Protein AF-A0A537B4I7-F1 (afdb_monomer_lite)

Foldseek 3Di:
DQVCLVVVCVVCVVVCPVLDEAEEQDQFDDSQVVVVVVDPGWYKYWHAPWDWDDPDDVDIHTDDFDDEIEMETPDDALVVCPVVCVVCVVVRHHYHRDHDRVLVSLLQLLLCLLQQLVLQQVPWQSLVLLVDVVSVVLSVLLSVLSVVLCVLVVHHHPDHSCVVVVCSNVVVDDRGGDSDPNNVCLQVLHDGCLCRGLVVSVVSCVVSVRDNVSSVVSSVSSVVSSVVSNVVVVVD

Structure (mmCIF, N/CA/C/O backbone):
data_AF-A0A537B4I7-F1
#
_entry.id   AF-A0A537B4I7-F1
#
loop_
_atom_site.group_PDB
_atom_site.id
_atom_site.type_symbol
_atom_site.label_atom_id
_atom_site.label_alt_id
_atom_site.label_comp_id
_atom_site.label_asym_id
_atom_site.label_entity_id
_atom_site.label_seq_id
_atom_site.pdbx_PDB_ins_code
_atom_site.Cartn_x
_atom_site.Cartn_y
_atom_site.Cartn_z
_atom_site.occupancy
_atom_site.B_iso_or_equiv
_atom_site.auth_seq_id
_atom_site.auth_comp_id
_atom_site.auth_asym_id
_atom_site.auth_atom_id
_atom_site.pdbx_PDB_model_num
ATOM 1 N N . LYS A 1 1 ? 4.624 7.306 7.099 1.00 80.19 1 LYS A N 1
ATOM 2 C CA . LYS A 1 1 ? 4.850 6.135 6.212 1.00 80.19 1 LYS A CA 1
ATOM 3 C C . LYS A 1 1 ? 4.767 4.862 7.053 1.00 80.19 1 LYS A C 1
ATOM 5 O O . LYS A 1 1 ? 4.865 4.975 8.271 1.00 80.19 1 LYS A O 1
ATOM 10 N N . SER A 1 2 ? 4.572 3.694 6.443 1.00 80.44 2 SER A N 1
ATOM 11 C CA . SER A 1 2 ? 4.330 2.425 7.159 1.00 80.44 2 SER A CA 1
ATOM 12 C C . SER A 1 2 ? 5.470 1.994 8.091 1.00 80.44 2 SER A C 1
ATOM 14 O O . SER A 1 2 ? 5.209 1.395 9.126 1.00 80.44 2 SER A O 1
ATOM 16 N N . GLN A 1 3 ? 6.720 2.390 7.817 1.00 80.69 3 GLN A N 1
ATOM 17 C CA . GLN A 1 3 ? 7.857 2.125 8.715 1.00 80.69 3 GLN A CA 1
ATOM 18 C C . GLN A 1 3 ? 7.759 2.850 10.071 1.00 80.69 3 GLN A C 1
ATOM 20 O O . GLN A 1 3 ? 8.426 2.466 11.022 1.00 80.69 3 GLN A O 1
ATOM 25 N N . ALA A 1 4 ? 6.951 3.910 10.167 1.00 87.94 4 ALA A N 1
ATOM 26 C CA . ALA A 1 4 ? 6.842 4.741 11.366 1.00 87.94 4 ALA A CA 1
ATOM 27 C C . ALA A 1 4 ? 5.604 4.421 12.221 1.00 87.94 4 ALA A C 1
ATOM 29 O O . ALA A 1 4 ? 5.364 5.113 13.207 1.00 87.94 4 ALA A O 1
ATOM 30 N N . THR A 1 5 ? 4.802 3.417 11.847 1.00 90.69 5 THR A N 1
ATOM 31 C CA . THR A 1 5 ? 3.516 3.122 12.502 1.00 90.69 5 THR A CA 1
ATOM 32 C C . THR A 1 5 ? 3.681 2.810 13.991 1.00 90.69 5 THR A C 1
ATOM 34 O O . THR A 1 5 ? 2.960 3.378 14.806 1.00 90.69 5 THR A O 1
ATOM 37 N N . GLU A 1 6 ? 4.658 1.977 14.364 1.00 93.31 6 GLU A N 1
ATOM 38 C CA . GLU A 1 6 ? 4.924 1.629 15.770 1.00 93.31 6 GLU A CA 1
ATOM 39 C C . GLU A 1 6 ? 5.364 2.853 16.585 1.00 93.31 6 GLU A C 1
ATOM 41 O O . GLU A 1 6 ? 4.757 3.178 17.601 1.00 93.31 6 GLU A O 1
ATOM 46 N N . ALA A 1 7 ? 6.359 3.599 16.096 1.00 94.50 7 ALA A N 1
ATOM 47 C CA . ALA A 1 7 ? 6.837 4.807 16.769 1.00 94.50 7 ALA A CA 1
ATOM 48 C C . ALA A 1 7 ? 5.729 5.869 16.928 1.00 94.50 7 ALA A C 1
ATOM 50 O O . ALA A 1 7 ? 5.625 6.512 17.975 1.00 94.50 7 ALA A O 1
ATOM 51 N N . ALA A 1 8 ? 4.876 6.036 15.911 1.00 94.12 8 ALA A N 1
ATOM 52 C CA . ALA A 1 8 ? 3.722 6.927 15.973 1.00 94.12 8 ALA A CA 1
ATOM 53 C C . ALA A 1 8 ? 2.713 6.466 17.034 1.00 94.12 8 ALA A C 1
ATOM 55 O O . ALA A 1 8 ? 2.268 7.285 17.839 1.00 94.12 8 ALA A O 1
ATOM 56 N N . PHE A 1 9 ? 2.396 5.170 17.077 1.00 95.31 9 PHE A N 1
ATOM 57 C CA . PHE A 1 9 ? 1.524 4.598 18.097 1.00 95.31 9 PHE A CA 1
ATOM 58 C C . PHE A 1 9 ? 2.057 4.849 19.518 1.00 95.31 9 PHE A C 1
ATOM 60 O O . PHE A 1 9 ? 1.317 5.346 20.368 1.00 95.31 9 PHE A O 1
ATOM 67 N N . GLU A 1 10 ? 3.345 4.599 19.769 1.00 95.31 10 GLU A N 1
ATOM 68 C CA . GLU A 1 10 ? 3.959 4.849 21.081 1.00 95.31 10 GLU A CA 1
ATOM 69 C C . GLU A 1 10 ? 3.860 6.320 21.503 1.00 95.31 10 GLU A C 1
ATOM 71 O O . GLU A 1 10 ? 3.543 6.620 22.654 1.00 95.31 10 GLU A O 1
ATOM 76 N N . SER A 1 11 ? 4.058 7.250 20.564 1.00 95.56 11 SER A N 1
ATOM 77 C CA . SER A 1 11 ? 3.990 8.689 20.854 1.00 95.56 11 SER A CA 1
ATOM 78 C C . SER A 1 11 ? 2.600 9.182 21.268 1.00 95.56 11 SER A C 1
ATOM 80 O O . SER A 1 11 ? 2.497 10.156 22.013 1.00 95.56 11 SER A O 1
ATOM 82 N N . ILE A 1 12 ? 1.533 8.511 20.818 1.00 94.38 12 ILE A N 1
ATOM 83 C CA . ILE A 1 12 ? 0.147 8.869 21.155 1.00 94.38 12 ILE A CA 1
ATOM 84 C C . ILE A 1 12 ? -0.425 8.015 22.288 1.00 94.38 12 ILE A C 1
ATOM 86 O O . ILE A 1 12 ? -1.521 8.312 22.764 1.00 94.38 12 ILE A O 1
ATOM 90 N N . ARG A 1 13 ? 0.303 6.983 22.745 1.00 92.88 13 ARG A N 1
ATOM 91 C CA . ARG A 1 13 ? -0.145 6.015 23.759 1.00 92.88 13 ARG A CA 1
ATOM 92 C C . ARG A 1 13 ? -0.762 6.666 25.009 1.00 92.88 13 ARG A C 1
ATOM 94 O O . ARG A 1 13 ? -1.817 6.187 25.425 1.00 92.88 13 ARG A O 1
ATOM 101 N N . PRO A 1 14 ? -0.208 7.757 25.584 1.00 90.94 14 PRO A N 1
ATOM 102 C CA . PRO A 1 14 ? -0.811 8.405 26.753 1.00 90.94 14 PRO A CA 1
ATOM 103 C C . PRO A 1 14 ? -2.223 8.965 26.509 1.00 90.94 14 PRO A C 1
ATOM 105 O O . PRO A 1 14 ? -3.003 9.085 27.443 1.00 90.94 14 PRO A O 1
ATOM 108 N N . GLY A 1 15 ? -2.576 9.298 25.263 1.00 90.56 15 GLY A N 1
ATOM 109 C CA . GLY A 1 15 ? -3.891 9.835 24.899 1.00 90.56 15 GLY A CA 1
ATOM 110 C C . GLY A 1 15 ? -4.961 8.774 24.616 1.00 90.56 15 GLY A C 1
ATOM 111 O O . GLY A 1 15 ? -6.091 9.127 24.282 1.00 90.56 15 GLY A O 1
ATOM 112 N N . LEU A 1 16 ? -4.632 7.481 24.719 1.00 93.31 16 LEU A N 1
ATOM 113 C CA . LEU A 1 16 ? -5.529 6.381 24.338 1.00 93.31 16 LEU A CA 1
ATOM 114 C C . LEU A 1 16 ? -6.486 5.931 25.458 1.00 93.31 16 LEU A C 1
ATOM 116 O O . LEU A 1 16 ? -7.284 5.017 25.249 1.00 93.31 16 LEU A O 1
ATOM 120 N N . GLU A 1 17 ? -6.448 6.571 26.631 1.00 87.44 17 GLU A N 1
ATOM 121 C CA . GLU A 1 17 ? -7.255 6.208 27.811 1.00 87.44 17 GLU A CA 1
ATOM 122 C C . GLU A 1 17 ? -8.767 6.223 27.543 1.00 87.44 17 GLU A C 1
ATOM 124 O O . GLU A 1 17 ? -9.499 5.367 28.037 1.00 87.44 17 GLU A O 1
ATOM 129 N N . GLY A 1 18 ? -9.235 7.141 26.689 1.00 88.62 18 GLY A N 1
ATOM 130 C CA . GLY A 1 18 ? -10.637 7.231 26.263 1.00 88.62 18 GLY A CA 1
ATOM 131 C C . GLY A 1 18 ? -11.097 6.105 25.329 1.00 88.62 18 GLY A C 1
ATOM 132 O O . GLY A 1 18 ? -12.214 6.164 24.824 1.00 88.62 18 GLY A O 1
ATOM 133 N N . ARG A 1 19 ? -10.239 5.108 25.077 1.00 92.62 19 ARG A N 1
ATOM 134 C CA . ARG A 1 19 ? -10.446 3.991 24.147 1.00 92.62 19 ARG A CA 1
ATOM 135 C C . ARG A 1 19 ? -10.918 4.441 22.756 1.00 92.62 19 ARG A C 1
ATOM 137 O O . ARG A 1 19 ? -11.975 4.002 22.301 1.00 92.62 19 ARG A O 1
ATOM 144 N N . PRO A 1 20 ? -10.164 5.326 22.080 1.00 95.12 20 PRO A N 1
ATOM 145 C CA . PRO A 1 20 ? -10.555 5.818 20.768 1.00 95.12 20 PRO A CA 1
ATOM 146 C C . PRO A 1 20 ? -10.538 4.699 19.721 1.00 95.12 20 PRO A C 1
ATOM 148 O O . PRO A 1 20 ? -9.851 3.687 19.867 1.00 95.12 20 PRO A O 1
ATOM 151 N N . LEU A 1 21 ? -11.248 4.937 18.620 1.00 95.25 21 LEU A N 1
ATOM 152 C CA . LEU A 1 21 ? -11.069 4.185 17.384 1.00 95.25 21 LEU A CA 1
ATOM 153 C C . LEU A 1 21 ? -9.720 4.559 16.754 1.00 95.25 21 LEU A C 1
ATOM 155 O O . LEU A 1 21 ? -9.472 5.737 16.485 1.00 95.25 21 LEU A O 1
ATOM 159 N N . LEU A 1 22 ? -8.875 3.569 16.468 1.00 96.38 22 LEU A N 1
ATOM 160 C CA . LEU A 1 22 ? -7.664 3.768 15.670 1.00 96.38 22 LEU A CA 1
ATOM 161 C C . LEU A 1 22 ? -7.965 3.526 14.195 1.00 96.38 22 LEU A C 1
ATOM 163 O O . LEU A 1 22 ? -8.654 2.571 13.853 1.00 96.38 22 LEU A O 1
ATOM 167 N 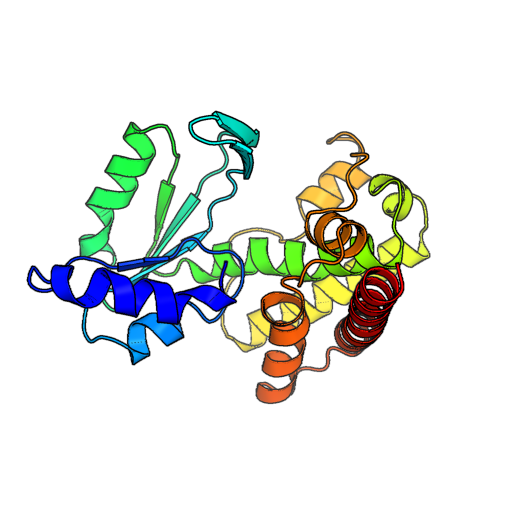N . VAL A 1 23 ? -7.442 4.377 13.314 1.00 96.00 23 VAL A N 1
ATOM 168 C CA . VAL A 1 23 ? -7.720 4.308 11.875 1.00 96.00 23 VAL A CA 1
ATOM 169 C C . VAL A 1 23 ? -6.417 4.369 11.095 1.00 96.00 23 VAL A C 1
ATOM 171 O O . VAL A 1 23 ? -5.640 5.306 11.272 1.00 96.00 23 VAL A O 1
ATOM 174 N N . THR A 1 24 ? -6.193 3.411 10.195 1.00 94.88 24 THR A N 1
ATOM 175 C CA . THR A 1 24 ? -5.085 3.470 9.234 1.00 94.88 24 THR A CA 1
ATOM 176 C C . THR A 1 24 ? -5.592 3.564 7.795 1.00 94.88 24 THR A C 1
ATOM 178 O O . THR A 1 24 ? -6.411 2.768 7.343 1.00 94.88 24 THR A O 1
ATOM 181 N N . LEU A 1 25 ? -5.097 4.574 7.075 1.00 92.56 25 LEU A N 1
ATOM 182 C CA . LEU A 1 25 ? -5.291 4.786 5.631 1.00 92.56 25 LEU A CA 1
ATOM 183 C C . LEU A 1 25 ? -3.944 4.767 4.886 1.00 92.56 25 LEU A C 1
ATOM 185 O O . LEU A 1 25 ? -3.817 5.295 3.779 1.00 92.56 25 LEU A O 1
ATOM 189 N N . GLN A 1 26 ? -2.901 4.250 5.539 1.00 87.44 26 GLN A N 1
ATOM 190 C CA . GLN A 1 26 ? -1.535 4.256 5.025 1.00 87.44 26 GLN A CA 1
ATOM 191 C C . GLN A 1 26 ? -1.422 3.346 3.799 1.00 87.44 26 GLN A C 1
ATOM 193 O O . GLN A 1 26 ? -2.048 2.293 3.734 1.00 87.44 26 GLN A O 1
ATOM 198 N N . ASN A 1 27 ? -0.586 3.729 2.830 1.00 79.62 27 ASN A N 1
ATOM 199 C CA . ASN A 1 27 ? -0.231 2.819 1.742 1.00 79.62 27 ASN A CA 1
ATOM 200 C C . ASN A 1 27 ? 0.580 1.629 2.286 1.00 79.62 27 ASN A C 1
ATOM 202 O O . ASN A 1 27 ? 1.344 1.769 3.239 1.00 79.62 27 ASN A O 1
ATOM 206 N N . GLY A 1 28 ? 0.473 0.478 1.627 1.00 74.81 28 GLY A N 1
ATOM 207 C CA . GLY A 1 28 ? 1.117 -0.757 2.078 1.00 74.81 28 GLY A CA 1
ATOM 208 C C . GLY A 1 28 ? 0.169 -1.657 2.871 1.00 74.81 28 GLY A C 1
ATOM 209 O O . GLY A 1 28 ? -0.959 -1.269 3.161 1.00 74.81 28 GLY A O 1
ATOM 210 N N . LEU A 1 29 ? 0.630 -2.861 3.202 1.00 82.06 29 LEU A N 1
ATOM 211 C CA . LEU A 1 29 ? -0.100 -3.836 4.023 1.00 82.06 29 LEU A CA 1
ATOM 212 C C . LEU A 1 29 ? 0.682 -4.138 5.307 1.00 82.06 29 LEU A C 1
ATOM 214 O O . LEU A 1 29 ? 1.912 -4.036 5.307 1.00 82.06 29 LEU A O 1
ATOM 218 N N . GLY A 1 30 ? -0.013 -4.525 6.381 1.00 85.44 30 GLY A N 1
ATOM 219 C CA . GLY A 1 30 ? 0.600 -4.868 7.672 1.00 85.44 30 GLY A CA 1
ATOM 220 C C . GLY A 1 30 ? 0.379 -3.838 8.786 1.00 85.44 30 GLY A C 1
ATOM 221 O O . GLY A 1 30 ? 0.746 -4.093 9.933 1.00 85.44 30 GLY A O 1
ATOM 222 N N . ASN A 1 31 ? -0.171 -2.660 8.469 1.00 90.56 31 ASN A N 1
ATOM 223 C CA . ASN A 1 31 ? -0.341 -1.583 9.449 1.00 90.56 31 ASN A CA 1
ATOM 224 C C . ASN A 1 31 ? -1.444 -1.923 10.457 1.00 90.56 31 ASN A C 1
ATOM 226 O O . ASN A 1 31 ? -1.288 -1.687 11.653 1.00 90.56 31 ASN A O 1
ATOM 230 N N . GLU A 1 32 ? -2.552 -2.487 9.988 1.00 93.88 32 GLU A N 1
ATOM 231 C CA . GLU A 1 32 ? -3.668 -2.907 10.824 1.00 93.88 32 GLU A CA 1
ATOM 232 C C . GLU A 1 32 ? -3.299 -4.088 11.723 1.00 93.88 32 GLU A C 1
ATOM 234 O O . GLU A 1 32 ? -3.674 -4.090 12.893 1.00 93.88 32 GLU A O 1
ATOM 239 N N . GLU A 1 33 ? -2.525 -5.057 11.228 1.00 93.25 33 GLU A N 1
ATOM 240 C CA . GLU A 1 33 ? -2.056 -6.186 12.028 1.00 93.25 33 GLU A CA 1
ATOM 241 C C . GLU A 1 33 ? -1.113 -5.712 13.130 1.00 93.25 33 GLU A C 1
ATOM 243 O O . GLU A 1 33 ? -1.237 -6.154 14.272 1.00 93.25 33 GLU A O 1
ATOM 248 N N . LEU A 1 34 ? -0.223 -4.766 12.811 1.00 93.56 34 LEU A N 1
ATOM 249 C CA . LEU A 1 34 ? 0.654 -4.140 13.793 1.00 93.56 34 LEU A CA 1
ATOM 250 C C . LEU A 1 34 ? -0.148 -3.388 14.862 1.00 93.56 34 LEU A C 1
ATOM 252 O O . LEU A 1 34 ? 0.062 -3.617 16.050 1.00 93.56 34 LEU A O 1
ATOM 256 N N . LEU A 1 35 ? -1.109 -2.544 14.471 1.00 96.00 35 LEU A N 1
ATOM 257 C CA . LEU A 1 35 ? -1.972 -1.845 15.430 1.00 96.00 35 LEU A CA 1
ATOM 258 C C . LEU A 1 35 ? -2.745 -2.834 16.314 1.00 96.00 35 LEU A C 1
ATOM 260 O O . LEU A 1 35 ? -2.783 -2.675 17.531 1.00 96.00 35 LEU A O 1
ATOM 264 N N . MET A 1 36 ? -3.308 -3.893 15.731 1.00 96.12 36 MET A N 1
ATOM 265 C CA . MET A 1 36 ? -4.005 -4.937 16.484 1.00 96.12 36 MET A CA 1
ATOM 266 C C . MET A 1 36 ? -3.087 -5.718 17.435 1.00 96.12 36 MET A C 1
ATOM 268 O O . MET A 1 36 ? -3.576 -6.222 18.446 1.00 96.12 36 MET A O 1
ATOM 272 N N . ALA A 1 37 ? -1.792 -5.835 17.142 1.00 96.44 37 ALA A N 1
ATOM 273 C CA . ALA A 1 37 ? -0.818 -6.456 18.039 1.00 96.44 37 ALA A CA 1
ATOM 274 C C . ALA A 1 37 ? -0.405 -5.529 19.198 1.00 96.44 37 ALA A C 1
ATOM 276 O O . ALA A 1 37 ? -0.131 -6.007 20.297 1.00 96.44 37 ALA A O 1
ATOM 277 N N . LEU A 1 38 ? -0.381 -4.212 18.969 1.00 95.62 38 LEU A N 1
ATOM 278 C CA . LEU A 1 38 ? 0.059 -3.208 19.946 1.00 95.62 38 LEU A CA 1
ATOM 279 C C . LEU A 1 38 ? -1.027 -2.793 20.953 1.00 95.62 38 LEU A C 1
ATOM 281 O O . LEU A 1 38 ? -0.714 -2.213 21.999 1.00 95.62 38 LEU A O 1
ATOM 285 N N . THR A 1 39 ? -2.302 -3.053 20.651 1.00 95.50 39 THR A N 1
ATOM 286 C CA . THR A 1 39 ? -3.433 -2.633 21.487 1.00 95.50 39 THR A CA 1
ATOM 287 C C . THR A 1 39 ? -4.641 -3.565 21.386 1.00 95.50 39 THR A C 1
ATOM 289 O O . THR A 1 39 ? -4.764 -4.335 20.438 1.00 95.50 39 THR A O 1
ATOM 292 N N . ASP A 1 40 ? -5.564 -3.480 22.347 1.00 95.62 40 ASP A N 1
ATOM 293 C CA . ASP A 1 40 ? -6.873 -4.146 22.375 1.00 95.62 40 ASP A CA 1
ATOM 294 C C . ASP A 1 40 ? -8.022 -3.261 21.835 1.00 95.62 40 ASP A C 1
ATOM 296 O O . ASP A 1 40 ? -9.168 -3.709 21.779 1.00 95.62 40 ASP A O 1
ATOM 300 N N . LEU A 1 41 ? -7.732 -2.018 21.432 1.00 96.50 41 LEU A N 1
ATOM 301 C CA . LEU A 1 41 ? -8.721 -1.060 20.921 1.00 96.50 41 LEU A CA 1
ATOM 302 C C . LEU A 1 41 ? -9.374 -1.504 19.607 1.00 96.50 41 LEU A C 1
ATOM 304 O O . LEU A 1 41 ? -8.876 -2.394 18.911 1.00 96.50 41 LEU A O 1
ATOM 308 N N . GLU A 1 42 ? -10.493 -0.855 19.269 1.00 96.94 42 GLU A N 1
ATOM 309 C CA . GLU A 1 42 ? -11.074 -0.958 17.931 1.00 96.94 42 GLU A CA 1
ATOM 310 C C . GLU A 1 42 ? -10.121 -0.358 16.895 1.00 96.94 42 GLU A C 1
ATOM 312 O O . GLU A 1 42 ? -9.515 0.697 17.108 1.00 96.94 42 GLU A O 1
ATOM 317 N N . VAL A 1 43 ? -10.003 -1.043 15.758 1.00 97.69 43 VAL A N 1
ATOM 318 C CA . VAL A 1 43 ? -9.126 -0.649 14.657 1.00 97.69 43 VAL A CA 1
ATOM 319 C C . VAL A 1 43 ? -9.935 -0.682 13.371 1.00 97.69 43 VAL A C 1
ATOM 321 O O . VAL A 1 43 ? -10.479 -1.722 13.001 1.00 97.69 43 VAL A O 1
ATOM 324 N N . ALA A 1 44 ? -9.986 0.442 12.669 1.00 97.50 44 ALA A N 1
ATOM 325 C CA . ALA A 1 44 ? -10.441 0.528 11.295 1.00 97.50 44 ALA A CA 1
ATOM 326 C C . ALA A 1 44 ? -9.242 0.628 10.352 1.00 97.50 44 ALA A C 1
ATOM 328 O O . ALA A 1 44 ? -8.213 1.234 10.664 1.00 97.50 44 ALA A O 1
ATOM 329 N N . HIS A 1 45 ? -9.396 0.066 9.165 1.00 96.94 45 HIS A N 1
ATOM 330 C CA . HIS A 1 45 ? -8.423 0.194 8.095 1.00 96.94 45 HIS A CA 1
ATOM 331 C C . HIS A 1 45 ? -9.123 0.496 6.781 1.00 96.94 45 HIS A C 1
ATOM 333 O O . HIS A 1 45 ? -10.323 0.253 6.612 1.00 96.94 45 HIS A O 1
ATOM 339 N N . GLY A 1 46 ? -8.381 1.075 5.854 1.00 95.62 46 GLY A N 1
ATOM 340 C CA . GLY A 1 46 ? -8.967 1.535 4.621 1.00 95.62 46 GLY A CA 1
ATOM 341 C C . GLY A 1 46 ? -7.947 1.984 3.606 1.00 95.62 46 GLY A C 1
ATOM 342 O O . GLY A 1 46 ? -6.735 1.905 3.798 1.00 95.62 46 GLY A O 1
ATOM 343 N N . VAL A 1 47 ? -8.476 2.483 2.504 1.00 93.56 47 VAL A N 1
ATOM 344 C CA . VAL A 1 47 ? -7.695 3.026 1.408 1.00 93.56 47 VAL A CA 1
ATOM 345 C C . VAL A 1 47 ? -8.293 4.350 0.975 1.00 93.56 47 VAL A C 1
ATOM 347 O O . VAL A 1 47 ? -9.505 4.470 0.810 1.00 93.56 47 VAL A O 1
ATOM 350 N N . SER A 1 48 ? -7.426 5.337 0.766 1.00 90.56 48 SER A N 1
ATOM 351 C CA . SER A 1 48 ? -7.787 6.579 0.094 1.00 90.56 48 SER A CA 1
ATOM 352 C C . SER A 1 48 ? -7.132 6.649 -1.283 1.00 90.56 48 SER A C 1
ATOM 354 O O . SER A 1 48 ? -5.976 6.235 -1.457 1.00 90.56 48 SER A O 1
ATOM 356 N N . PHE A 1 49 ? -7.882 7.152 -2.259 1.00 84.75 49 PHE A N 1
ATOM 357 C CA . PHE A 1 49 ? -7.406 7.444 -3.616 1.00 84.75 49 PHE A CA 1
ATOM 358 C C . PHE A 1 49 ? -7.033 8.916 -3.799 1.00 84.75 49 PHE A C 1
ATOM 360 O O . PHE A 1 49 ? -6.444 9.277 -4.817 1.00 84.75 49 PHE A O 1
ATOM 367 N N . GLU A 1 50 ? -7.306 9.736 -2.787 1.00 86.62 50 GLU A N 1
ATOM 368 C CA . GLU A 1 50 ? -6.822 11.103 -2.698 1.00 86.62 50 GLU A CA 1
ATOM 369 C C . GLU A 1 50 ? -5.288 11.115 -2.718 1.00 86.62 50 GLU A C 1
ATOM 371 O O . GLU A 1 50 ? -4.617 10.242 -2.149 1.00 86.62 50 GLU A O 1
ATOM 376 N N . ALA A 1 51 ? -4.714 12.118 -3.377 1.00 83.06 51 ALA A N 1
ATOM 377 C CA . ALA A 1 51 ? -3.270 12.305 -3.426 1.00 83.06 51 ALA A CA 1
ATOM 378 C C . ALA A 1 51 ? -2.926 13.736 -3.039 1.00 83.06 51 ALA A C 1
ATOM 380 O O . ALA A 1 51 ? -3.478 14.681 -3.594 1.00 83.06 51 ALA A O 1
ATOM 381 N N . ALA A 1 52 ? -1.972 13.899 -2.131 1.00 86.31 52 ALA A N 1
ATOM 382 C CA . ALA A 1 52 ? -1.490 15.201 -1.700 1.00 86.31 52 ALA A CA 1
ATOM 383 C C . ALA A 1 52 ? 0.038 15.232 -1.703 1.00 86.31 52 ALA A C 1
ATOM 385 O O . ALA A 1 52 ? 0.696 14.213 -1.477 1.00 86.31 52 ALA A O 1
ATOM 386 N N . ARG A 1 53 ? 0.601 16.414 -1.944 1.00 85.44 53 ARG A N 1
ATOM 387 C CA . ARG A 1 53 ? 2.032 16.689 -1.836 1.00 85.44 53 ARG A CA 1
ATOM 388 C C . ARG A 1 53 ? 2.256 17.739 -0.760 1.00 85.44 53 ARG A C 1
ATOM 390 O O . ARG A 1 53 ? 1.606 18.781 -0.758 1.00 85.44 53 ARG A O 1
ATOM 397 N N . TYR A 1 54 ? 3.158 17.438 0.163 1.00 87.56 54 TYR A N 1
ATOM 398 C CA . TYR A 1 54 ? 3.610 18.390 1.165 1.00 87.56 54 TYR A CA 1
ATOM 399 C C . TYR A 1 54 ? 4.673 19.299 0.546 1.00 87.56 54 TYR A C 1
ATOM 401 O O . TYR A 1 54 ? 5.733 18.811 0.157 1.00 87.56 54 TYR A O 1
ATOM 409 N N . ASP A 1 55 ? 4.382 20.597 0.467 1.00 87.56 55 ASP A N 1
ATOM 410 C CA . ASP A 1 55 ? 5.270 21.597 -0.138 1.00 87.56 55 ASP A CA 1
ATOM 411 C C . ASP A 1 55 ? 5.995 22.445 0.930 1.00 87.56 55 ASP A C 1
ATOM 413 O O . ASP A 1 55 ? 6.936 23.170 0.615 1.00 87.56 55 ASP A O 1
ATOM 417 N N . GLY A 1 56 ? 5.601 22.335 2.205 1.00 91.12 56 GLY A N 1
ATOM 418 C CA . GLY A 1 56 ? 6.240 23.010 3.337 1.00 91.12 56 GLY A CA 1
ATOM 419 C C . GLY A 1 56 ? 5.277 23.250 4.507 1.00 91.12 56 GLY A C 1
ATOM 420 O O . GLY A 1 56 ? 4.093 22.922 4.405 1.00 91.12 56 GLY A O 1
ATOM 421 N N . PRO A 1 57 ? 5.746 23.818 5.635 1.00 95.81 57 PRO A N 1
ATOM 422 C CA . PRO A 1 57 ? 4.903 24.057 6.806 1.00 95.81 57 PRO A CA 1
ATOM 423 C C . PRO A 1 57 ? 3.664 24.890 6.455 1.00 95.81 57 PRO A C 1
ATOM 425 O O . PRO A 1 57 ? 3.788 26.011 5.975 1.00 95.81 57 PRO A O 1
ATOM 428 N N . GLY A 1 58 ? 2.467 24.338 6.675 1.00 95.69 58 GLY A N 1
ATOM 429 C CA . GLY A 1 58 ? 1.198 24.993 6.326 1.00 95.69 58 GLY A CA 1
ATOM 430 C C . GLY A 1 58 ? 0.829 24.969 4.834 1.00 95.69 58 GLY A C 1
ATOM 431 O O . GLY A 1 58 ? -0.216 25.503 4.472 1.00 95.69 58 GLY A O 1
ATOM 432 N N . HIS A 1 59 ? 1.633 24.333 3.976 1.00 94.50 59 HIS A N 1
ATOM 433 C CA . HIS A 1 59 ? 1.432 24.279 2.527 1.00 94.50 59 HIS A CA 1
ATOM 434 C C . HIS A 1 59 ? 1.331 22.833 2.028 1.00 94.50 59 HIS A C 1
ATOM 436 O O . HIS A 1 59 ? 2.304 22.074 2.013 1.00 94.50 59 HIS A O 1
ATOM 442 N N . VAL A 1 60 ? 0.134 22.458 1.581 1.00 93.00 60 VAL A N 1
ATOM 443 C CA . VAL A 1 60 ? -0.157 21.149 0.989 1.00 93.00 60 VAL A CA 1
ATOM 444 C C . VAL A 1 60 ? -0.871 21.368 -0.334 1.00 93.00 60 VAL A C 1
ATOM 446 O O . VAL A 1 60 ? -1.819 22.148 -0.411 1.00 93.00 60 VAL A O 1
ATOM 449 N N . HIS A 1 61 ? -0.424 20.673 -1.374 1.00 89.94 61 HIS A N 1
ATOM 450 C CA . HIS A 1 61 ? -1.055 20.700 -2.682 1.00 89.94 61 HIS A CA 1
ATOM 451 C C . HIS A 1 61 ? -1.860 19.419 -2.902 1.00 89.94 61 HIS A C 1
ATOM 453 O O . HIS A 1 61 ? -1.338 18.312 -2.761 1.00 89.94 61 HIS A O 1
ATOM 459 N N . HIS A 1 62 ? -3.140 19.564 -3.236 1.00 88.31 62 HIS A N 1
ATOM 460 C CA . HIS A 1 62 ? -4.074 18.454 -3.420 1.00 88.31 62 HIS A CA 1
ATOM 461 C C . HIS A 1 62 ? -4.138 18.063 -4.902 1.00 88.31 62 HIS A C 1
ATOM 463 O O . HIS A 1 62 ? -4.607 18.836 -5.736 1.00 88.31 62 HIS A O 1
ATOM 469 N N . LEU A 1 63 ? -3.610 16.885 -5.237 1.00 82.31 63 LEU A N 1
ATOM 470 C CA . LEU A 1 63 ? -3.293 16.458 -6.603 1.00 82.31 63 LEU A CA 1
ATOM 471 C C . LEU A 1 63 ? -4.382 15.611 -7.277 1.00 82.31 63 LEU A C 1
ATOM 473 O O . LEU A 1 63 ? -4.563 15.714 -8.486 1.00 82.31 63 LEU A O 1
ATOM 477 N N . VAL A 1 64 ? -5.069 14.749 -6.528 1.00 79.25 64 VAL A N 1
ATOM 478 C CA . VAL A 1 64 ? -6.137 13.860 -7.028 1.00 79.25 64 VAL A CA 1
ATOM 479 C C . VAL A 1 64 ? -7.333 14.031 -6.117 1.00 79.25 64 VAL A C 1
ATOM 481 O O . VAL A 1 64 ? -7.117 14.049 -4.914 1.00 79.25 64 VAL A O 1
ATOM 484 N N . HIS A 1 65 ? -8.528 14.162 -6.702 1.00 78.69 65 HIS A N 1
ATOM 485 C CA . HIS A 1 65 ? -9.778 14.528 -6.029 1.00 78.69 65 HIS A CA 1
ATOM 486 C C . HIS A 1 65 ? -10.894 13.543 -6.389 1.00 78.69 65 HIS A C 1
ATOM 488 O O . HIS A 1 65 ? -11.019 13.171 -7.558 1.00 78.69 65 HIS A O 1
ATOM 494 N N . GLY A 1 66 ? -11.768 13.230 -5.430 1.00 68.38 66 GLY A N 1
ATOM 495 C CA . GLY A 1 66 ? -13.145 12.796 -5.701 1.00 68.38 66 GLY A CA 1
ATOM 496 C C . GLY A 1 66 ? -13.343 11.309 -5.998 1.00 68.38 66 GLY A C 1
ATOM 497 O O . GLY A 1 66 ? -14.445 10.912 -6.372 1.00 68.38 66 GLY A O 1
ATOM 498 N N . GLU A 1 67 ? -12.310 10.489 -5.822 1.00 80.94 67 GLU A N 1
ATOM 499 C CA . GLU A 1 67 ? -12.426 9.030 -5.859 1.00 80.94 67 GLU A CA 1
ATOM 500 C C . GLU A 1 67 ? -12.805 8.508 -4.465 1.00 80.94 67 GLU A C 1
ATOM 502 O O . GLU A 1 67 ? -12.260 8.954 -3.452 1.00 80.94 67 GLU A O 1
ATOM 507 N N . ASP A 1 68 ? -13.727 7.544 -4.406 1.00 87.50 68 ASP A N 1
ATOM 508 C CA . ASP A 1 68 ? -14.213 7.018 -3.130 1.00 87.50 68 ASP A CA 1
ATOM 509 C C . ASP A 1 68 ? -13.073 6.390 -2.316 1.00 87.50 68 ASP A C 1
ATOM 511 O O . ASP A 1 68 ? -12.445 5.412 -2.732 1.00 87.50 68 ASP A O 1
ATOM 515 N N . SER A 1 69 ? -12.861 6.896 -1.105 1.00 93.19 69 SER A N 1
ATOM 516 C CA . SER A 1 69 ? -12.120 6.183 -0.069 1.00 93.19 69 SER A CA 1
ATOM 517 C C . SER A 1 69 ? -12.966 5.022 0.464 1.00 93.19 69 SER A C 1
ATOM 519 O O . SER A 1 69 ? -14.196 5.062 0.433 1.00 93.19 69 SER A O 1
ATOM 521 N N . TRP A 1 70 ? -12.325 3.970 0.959 1.00 95.94 70 TRP A N 1
ATOM 522 C CA . TRP A 1 70 ? -13.006 2.804 1.526 1.00 95.94 70 TRP A CA 1
ATOM 523 C C . TRP A 1 70 ? -12.496 2.556 2.931 1.00 95.94 70 TRP A C 1
ATOM 525 O O . TRP A 1 70 ? -11.287 2.577 3.150 1.00 95.94 70 TRP A O 1
ATOM 535 N N . LEU A 1 71 ? -13.406 2.299 3.863 1.00 96.88 71 LEU A N 1
ATOM 536 C CA . LEU A 1 71 ? -13.103 2.063 5.267 1.00 96.88 71 LEU A CA 1
ATOM 537 C C . LEU A 1 71 ? -13.871 0.840 5.768 1.00 96.88 71 LEU A C 1
ATOM 539 O O . LEU A 1 71 ? -15.026 0.634 5.403 1.00 96.88 71 LEU A O 1
ATOM 543 N N . GLY A 1 72 ? -13.248 0.047 6.628 1.00 97.44 72 GLY A N 1
ATOM 544 C CA . GLY A 1 72 ? -13.889 -1.084 7.287 1.00 97.44 72 GLY A CA 1
ATOM 545 C C . GLY A 1 72 ? -13.197 -1.455 8.598 1.00 97.44 72 GLY A C 1
ATOM 546 O O . GLY A 1 72 ? -12.117 -0.935 8.891 1.00 97.44 72 GLY A O 1
ATOM 547 N N . PRO A 1 73 ? -13.810 -2.320 9.420 1.00 97.25 73 PRO A N 1
ATOM 548 C CA . PRO A 1 73 ? -13.212 -2.752 10.675 1.00 97.25 73 PRO A CA 1
ATOM 549 C C . PRO A 1 73 ? -12.101 -3.784 10.416 1.00 97.25 73 PRO A C 1
ATOM 551 O O . PRO A 1 73 ? -12.339 -4.810 9.788 1.00 97.25 73 PRO A O 1
ATOM 554 N N . ALA A 1 74 ? -10.907 -3.550 10.959 1.00 96.44 74 ALA A N 1
ATOM 555 C CA . ALA A 1 74 ? -9.904 -4.599 11.167 1.00 96.44 74 ALA A CA 1
ATOM 556 C C . ALA A 1 74 ? -10.166 -5.340 12.494 1.00 96.44 74 ALA A C 1
ATOM 558 O O . ALA A 1 74 ? -10.060 -6.562 12.573 1.00 96.44 74 ALA A O 1
ATOM 559 N N . ARG A 1 75 ? -10.600 -4.598 13.523 1.00 96.50 75 ARG A N 1
ATOM 560 C CA . ARG A 1 75 ? -11.178 -5.113 14.770 1.00 96.50 75 ARG A CA 1
ATOM 561 C C . ARG A 1 75 ? -12.343 -4.229 15.198 1.00 96.50 75 ARG A C 1
ATOM 563 O O . ARG A 1 75 ? -12.186 -3.017 15.297 1.00 96.50 75 ARG A O 1
ATOM 570 N N . GLY A 1 76 ? -13.471 -4.847 15.528 1.00 95.06 76 GLY A N 1
ATOM 571 C CA . GLY A 1 76 ? -14.701 -4.150 15.903 1.00 95.06 76 GLY A CA 1
ATOM 572 C C . GLY A 1 76 ? -15.824 -4.510 14.942 1.00 95.06 76 GLY A C 1
ATOM 573 O O . GLY A 1 76 ? -15.816 -5.596 14.356 1.00 95.06 76 GLY A O 1
ATOM 574 N N . LYS A 1 77 ? -16.799 -3.614 14.785 1.00 95.50 77 LYS A N 1
ATOM 575 C CA . LYS A 1 77 ? -17.941 -3.820 13.889 1.00 95.50 77 LYS A CA 1
ATOM 576 C C . LYS A 1 77 ? -18.079 -2.663 12.909 1.00 95.50 77 LYS A C 1
ATOM 578 O O . LYS A 1 77 ? -17.658 -1.548 13.188 1.00 95.50 77 LYS A O 1
ATOM 583 N N . VAL A 1 78 ? -18.701 -2.914 11.763 1.00 96.50 78 VAL A N 1
ATOM 584 C CA . VAL A 1 78 ? -18.889 -1.884 10.731 1.00 96.50 78 VAL A CA 1
ATOM 585 C C . VAL A 1 78 ? -19.753 -0.719 11.238 1.00 96.50 78 VAL A C 1
ATOM 587 O O . VAL A 1 78 ? -19.543 0.433 10.865 1.00 96.50 78 VAL A O 1
ATOM 590 N N . GLU A 1 79 ? -20.678 -0.987 12.157 1.00 95.94 79 GLU A N 1
ATOM 591 C CA . GLU A 1 79 ? -21.547 0.023 12.754 1.00 95.94 79 GLU A CA 1
ATOM 592 C C . GLU A 1 79 ? -20.775 1.001 13.651 1.00 95.94 79 GLU A C 1
ATOM 594 O O . GLU A 1 79 ? -21.151 2.170 13.726 1.00 95.94 79 GLU A O 1
ATOM 599 N N . SER A 1 80 ? -19.677 0.569 14.292 1.00 93.44 80 SER A N 1
ATOM 600 C CA . SER A 1 80 ? -18.890 1.445 15.176 1.00 93.44 80 SER A CA 1
ATOM 601 C C . SER A 1 80 ? -18.070 2.491 14.415 1.00 93.44 80 SER A C 1
ATOM 603 O O . SER A 1 80 ? -17.639 3.486 14.998 1.00 93.44 80 SER A O 1
ATOM 605 N N . ILE A 1 81 ? -17.926 2.320 13.097 1.00 96.25 81 ILE A N 1
ATOM 606 C CA . ILE A 1 81 ? -17.137 3.194 12.219 1.00 96.25 81 ILE A CA 1
ATOM 607 C C . ILE A 1 81 ? -17.993 3.971 11.203 1.00 96.25 81 ILE A C 1
ATOM 609 O O . ILE A 1 81 ? -17.469 4.807 10.468 1.00 96.25 81 ILE A O 1
ATOM 613 N N . ALA A 1 82 ? -19.309 3.731 11.152 1.00 96.12 82 ALA A N 1
ATOM 614 C CA . ALA A 1 82 ? -20.207 4.362 10.179 1.00 96.12 82 ALA A CA 1
ATOM 615 C C . ALA A 1 82 ? -20.204 5.899 10.282 1.00 96.12 82 ALA A C 1
ATOM 617 O O . ALA A 1 82 ? -20.094 6.594 9.270 1.00 96.12 82 ALA A O 1
ATOM 618 N N . TRP A 1 83 ? -20.226 6.425 11.512 1.00 96.81 83 TRP A N 1
ATOM 619 C CA . TRP A 1 83 ? -20.183 7.867 11.784 1.00 96.81 83 TRP A CA 1
ATOM 620 C C . TRP A 1 83 ? -18.939 8.543 11.191 1.00 96.81 83 TRP A C 1
ATOM 622 O O . TRP A 1 83 ? -19.000 9.700 10.770 1.00 96.81 83 TRP A O 1
ATOM 632 N N . LEU A 1 84 ? -17.810 7.828 11.140 1.00 96.56 84 LEU A N 1
ATOM 633 C CA . LEU A 1 84 ? -16.554 8.352 10.619 1.00 96.56 84 LEU A CA 1
ATOM 634 C C . LEU A 1 84 ? -16.616 8.489 9.097 1.00 96.56 84 LEU A C 1
ATOM 636 O O . LEU A 1 84 ? -16.220 9.523 8.567 1.00 96.56 84 LEU A O 1
ATOM 640 N N . GLY A 1 85 ? -17.168 7.497 8.393 1.00 95.88 85 GLY A N 1
ATOM 641 C CA . GLY A 1 85 ? -17.365 7.592 6.944 1.00 95.88 85 GLY A CA 1
ATOM 642 C C . GLY A 1 85 ? -18.299 8.737 6.545 1.00 95.88 85 GLY A C 1
ATOM 643 O O . GLY A 1 85 ? -18.019 9.462 5.587 1.00 95.88 85 GLY A O 1
ATOM 644 N N . GLU A 1 86 ? -19.365 8.967 7.318 1.00 96.56 86 GLU A N 1
ATOM 645 C CA . GLU A 1 86 ? -20.235 10.134 7.135 1.00 96.56 86 GLU A CA 1
ATOM 646 C C . GLU A 1 86 ? -19.488 11.449 7.373 1.00 96.56 86 GLU A C 1
ATOM 648 O O . GLU A 1 86 ? -19.627 12.391 6.590 1.00 96.56 86 GLU A O 1
ATOM 653 N N . LEU A 1 87 ? -18.686 11.526 8.441 1.00 96.62 87 LEU A N 1
ATOM 654 C CA . LEU A 1 87 ? -17.887 12.708 8.754 1.00 96.62 87 LEU A CA 1
ATOM 655 C C . LEU A 1 87 ? -16.882 13.017 7.639 1.00 96.62 87 LEU A C 1
ATOM 657 O O . LEU A 1 87 ? -16.799 14.167 7.206 1.00 96.62 87 LEU A O 1
ATOM 661 N N . MET A 1 88 ? -16.162 12.005 7.150 1.00 94.88 88 MET A N 1
ATOM 662 C CA . MET A 1 88 ? -15.218 12.141 6.038 1.00 94.88 88 MET A CA 1
ATOM 663 C C . MET A 1 88 ? -15.933 12.645 4.783 1.00 94.88 88 MET A C 1
ATOM 665 O O . MET A 1 88 ? -15.522 13.650 4.202 1.00 94.88 88 MET A O 1
ATOM 669 N N . THR A 1 89 ? -17.071 12.037 4.438 1.00 94.56 89 THR A N 1
ATOM 670 C CA . THR A 1 89 ? -17.864 12.426 3.263 1.00 94.56 89 THR A CA 1
ATOM 671 C C . THR A 1 89 ? -18.352 13.871 3.360 1.00 94.56 89 THR A C 1
ATOM 673 O O . THR A 1 89 ? -18.158 14.647 2.426 1.00 94.56 89 THR A O 1
ATOM 676 N N . ARG A 1 90 ? -18.911 14.286 4.507 1.00 95.94 90 ARG A N 1
ATOM 677 C CA . ARG A 1 90 ? -19.332 15.684 4.730 1.00 95.94 90 ARG A CA 1
ATOM 678 C C . ARG A 1 90 ? -18.166 16.675 4.723 1.00 95.94 90 ARG A C 1
ATOM 680 O O . ARG A 1 90 ? -18.389 17.855 4.473 1.00 95.94 90 ARG A O 1
ATOM 687 N N . SER A 1 91 ? -16.948 16.206 4.980 1.00 93.31 91 SER A N 1
ATOM 688 C CA . SER A 1 91 ? -15.724 17.015 4.942 1.00 93.31 91 SER A CA 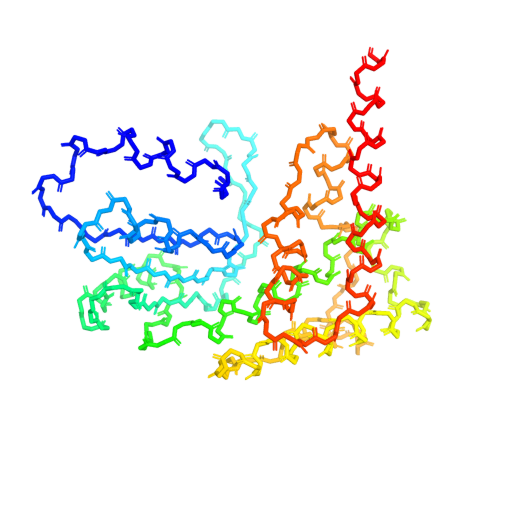1
ATOM 689 C C . SER A 1 91 ? -15.091 17.090 3.547 1.00 93.31 91 SER A C 1
ATOM 691 O O . SER A 1 91 ? -14.005 17.644 3.408 1.00 93.31 91 SER A O 1
ATOM 693 N N . GLY A 1 92 ? -15.748 16.548 2.514 1.00 90.12 92 GLY A N 1
ATOM 694 C CA . GLY A 1 92 ? -15.248 16.565 1.137 1.00 90.12 92 GLY A CA 1
ATOM 695 C C . GLY A 1 92 ? -14.395 15.354 0.754 1.00 90.12 92 GLY A C 1
ATOM 696 O O . GLY A 1 92 ? -13.745 15.395 -0.283 1.00 90.12 92 GLY A O 1
ATOM 697 N N . LEU A 1 93 ? -14.404 14.284 1.557 1.00 91.00 93 LEU A N 1
ATOM 698 C CA . LEU A 1 93 ? -13.715 13.021 1.277 1.00 91.00 93 LEU A CA 1
ATOM 699 C C . LEU A 1 93 ? -14.751 11.900 1.095 1.00 91.00 93 LEU A C 1
ATOM 701 O O . LEU A 1 93 ? -15.092 11.234 2.081 1.00 91.00 93 LEU A O 1
ATOM 705 N N . PRO A 1 94 ? -15.289 11.684 -0.122 1.00 92.94 94 PRO A N 1
ATOM 706 C CA . PRO A 1 94 ? -16.245 10.609 -0.383 1.00 92.94 94 PRO A CA 1
ATOM 707 C C . PRO A 1 94 ? -15.730 9.279 0.173 1.00 92.94 94 PRO A C 1
ATOM 709 O O . PRO A 1 94 ? -14.623 8.855 -0.154 1.00 92.94 94 PRO A O 1
ATOM 712 N N . THR A 1 95 ? -16.482 8.658 1.087 1.00 95.31 95 THR A N 1
ATOM 713 C CA . THR A 1 95 ? -16.019 7.470 1.818 1.00 95.31 95 THR A CA 1
ATOM 714 C C . THR A 1 95 ? -17.107 6.409 1.911 1.00 95.31 95 THR A C 1
ATOM 716 O O . THR A 1 95 ? -18.187 6.644 2.452 1.00 95.31 95 THR A O 1
ATOM 719 N N . LYS A 1 96 ? -16.795 5.201 1.441 1.00 96.19 96 LYS A N 1
ATOM 720 C CA . LYS A 1 96 ? -17.622 4.001 1.582 1.00 96.19 96 LYS A CA 1
ATOM 721 C C . LYS A 1 96 ? -17.204 3.214 2.814 1.00 96.19 96 LYS A C 1
ATOM 723 O O . LYS A 1 96 ? -16.072 2.741 2.899 1.00 96.19 96 LYS A O 1
ATOM 728 N N . VAL A 1 97 ? -18.137 3.026 3.742 1.00 97.44 97 VAL A N 1
ATOM 729 C CA . VAL A 1 97 ? -17.950 2.136 4.892 1.00 97.44 97 VAL A CA 1
ATOM 730 C C . VAL A 1 97 ? -18.469 0.749 4.533 1.00 97.44 97 VAL A C 1
ATOM 732 O O . VAL A 1 97 ? -19.624 0.598 4.136 1.00 97.44 97 VAL A O 1
ATOM 735 N N . VAL A 1 98 ? -17.616 -0.264 4.651 1.00 97.06 98 VAL A N 1
ATOM 736 C CA . VAL A 1 98 ? -17.916 -1.650 4.279 1.00 97.06 98 VAL A CA 1
ATOM 737 C C . VAL A 1 98 ? -17.455 -2.628 5.353 1.00 97.06 98 VAL A C 1
ATOM 739 O O . VAL A 1 98 ? -16.553 -2.341 6.134 1.00 97.06 98 VAL A O 1
ATOM 742 N N . ALA A 1 99 ? -18.071 -3.811 5.382 1.00 96.31 99 ALA A N 1
ATOM 743 C CA . ALA A 1 99 ? -17.712 -4.859 6.338 1.00 96.31 99 ALA A CA 1
ATOM 744 C C . ALA A 1 99 ? -16.305 -5.434 6.095 1.00 96.31 99 ALA A C 1
ATOM 746 O O . ALA A 1 99 ? -15.645 -5.844 7.041 1.00 96.31 99 ALA A O 1
ATOM 747 N N . ASP A 1 100 ? -15.856 -5.451 4.838 1.00 95.75 100 ASP A N 1
ATOM 748 C CA . ASP A 1 100 ? -14.524 -5.907 4.453 1.00 95.75 100 ASP A CA 1
ATOM 749 C C . ASP A 1 100 ? -13.947 -4.976 3.369 1.00 95.75 100 ASP A C 1
ATOM 751 O O . ASP A 1 100 ? -14.350 -5.059 2.204 1.00 95.75 100 ASP A O 1
ATOM 755 N N . PRO A 1 101 ? -13.023 -4.064 3.723 1.00 95.88 101 PRO A N 1
ATOM 756 C CA . PRO A 1 101 ? -12.439 -3.117 2.781 1.00 95.88 101 PRO A CA 1
ATOM 757 C C . PRO A 1 101 ? -11.238 -3.718 2.038 1.00 95.88 101 PRO A C 1
ATOM 759 O O . PRO A 1 101 ? -10.687 -3.067 1.144 1.00 95.88 101 PRO A O 1
ATOM 762 N N . ARG A 1 102 ? -10.827 -4.958 2.356 1.00 95.44 102 ARG A N 1
ATOM 763 C CA . ARG A 1 102 ? -9.613 -5.576 1.804 1.00 95.44 102 ARG A CA 1
ATOM 764 C C . ARG A 1 102 ? -9.651 -5.656 0.286 1.00 95.44 102 ARG A C 1
ATOM 766 O O . ARG A 1 102 ? -8.621 -5.459 -0.343 1.00 95.44 102 ARG A O 1
ATOM 773 N N . GLY A 1 103 ? -10.821 -5.860 -0.319 1.00 95.88 103 GLY A N 1
ATOM 774 C CA . GLY A 1 103 ? -10.971 -5.862 -1.776 1.00 95.88 103 GLY A CA 1
ATOM 775 C C . GLY A 1 103 ? -10.574 -4.540 -2.445 1.00 95.88 103 GLY A C 1
ATOM 776 O O . GLY A 1 103 ? -9.998 -4.555 -3.533 1.00 95.88 103 GLY A O 1
ATOM 777 N N . ALA A 1 104 ? -10.853 -3.402 -1.804 1.00 95.00 104 ALA A N 1
ATOM 778 C CA . ALA A 1 104 ? -10.465 -2.083 -2.301 1.00 95.00 104 ALA A CA 1
ATOM 779 C C . ALA A 1 104 ? -8.996 -1.768 -1.979 1.00 95.00 104 ALA A C 1
ATOM 781 O O . ALA A 1 104 ? -8.269 -1.270 -2.842 1.00 95.00 104 ALA A O 1
ATOM 782 N N . ILE A 1 105 ? -8.548 -2.118 -0.765 1.00 94.62 105 ILE A N 1
ATOM 783 C CA . ILE A 1 105 ? -7.152 -1.971 -0.329 1.00 94.62 105 ILE A CA 1
ATOM 784 C C . ILE A 1 105 ? -6.229 -2.735 -1.284 1.00 94.62 105 ILE A C 1
ATOM 786 O O . ILE A 1 105 ? -5.326 -2.139 -1.871 1.00 94.62 105 ILE A O 1
ATOM 790 N N . TRP A 1 106 ? -6.499 -4.024 -1.515 1.00 95.25 106 TRP A N 1
ATOM 791 C CA . TRP A 1 106 ? -5.725 -4.855 -2.435 1.00 95.25 106 TRP A CA 1
ATOM 792 C C . TRP A 1 106 ? -5.809 -4.362 -3.878 1.00 95.25 106 TRP A C 1
ATOM 794 O O . TRP A 1 106 ? -4.797 -4.380 -4.569 1.00 95.25 106 TRP A O 1
ATOM 804 N N . GLY A 1 107 ? -6.958 -3.846 -4.323 1.00 94.44 107 GLY A N 1
ATOM 805 C CA . GLY A 1 107 ? -7.090 -3.262 -5.659 1.00 94.44 107 GLY A CA 1
ATOM 806 C C . GLY A 1 107 ? -6.080 -2.138 -5.913 1.00 94.44 107 GLY A C 1
ATOM 807 O O . GLY A 1 107 ? -5.329 -2.179 -6.889 1.00 94.44 107 GLY A O 1
ATOM 808 N N . LYS A 1 108 ? -5.981 -1.168 -4.996 1.00 91.25 108 LYS A N 1
ATOM 809 C CA . LYS A 1 108 ? -4.987 -0.085 -5.101 1.00 91.25 108 LYS A CA 1
ATOM 810 C C . LYS A 1 108 ? -3.565 -0.595 -4.858 1.00 91.25 108 LYS A C 1
ATOM 812 O O . LYS A 1 108 ? -2.616 -0.163 -5.513 1.00 91.25 108 LYS A O 1
ATOM 817 N N . PHE A 1 109 ? -3.404 -1.507 -3.905 1.00 92.38 109 PHE A N 1
ATOM 818 C CA . PHE A 1 109 ? -2.108 -2.051 -3.526 1.00 92.38 109 PHE A CA 1
ATOM 819 C C . PHE A 1 109 ? -1.445 -2.836 -4.665 1.00 92.38 109 PHE A C 1
ATOM 821 O O . PHE A 1 109 ? -0.244 -2.674 -4.876 1.00 92.38 109 PHE A O 1
ATOM 828 N N . ILE A 1 110 ? -2.205 -3.624 -5.434 1.00 95.12 110 ILE A N 1
ATOM 829 C CA . ILE A 1 110 ? -1.706 -4.331 -6.623 1.00 95.12 110 ILE A CA 1
ATOM 830 C C . ILE A 1 110 ? -1.203 -3.325 -7.656 1.00 95.12 110 ILE A C 1
ATOM 832 O O . ILE A 1 110 ? -0.061 -3.441 -8.097 1.00 95.12 110 ILE A O 1
ATOM 836 N N . PHE A 1 111 ? -2.006 -2.308 -7.993 1.00 92.31 111 PHE A N 1
ATOM 837 C CA . PHE A 1 111 ? -1.594 -1.263 -8.935 1.00 92.31 111 PHE A CA 1
ATOM 838 C C . PHE A 1 111 ? -0.247 -0.658 -8.529 1.00 92.31 111 PHE A C 1
ATOM 840 O O . PHE A 1 111 ? 0.698 -0.614 -9.313 1.00 92.31 111 PHE A O 1
ATOM 847 N N . ASN A 1 112 ? -0.128 -0.263 -7.265 1.00 90.56 112 ASN A N 1
ATOM 848 C CA . ASN A 1 112 ? 1.091 0.315 -6.725 1.00 90.56 112 ASN A CA 1
ATOM 849 C C . ASN A 1 112 ? 2.264 -0.691 -6.738 1.00 90.56 112 ASN A C 1
ATOM 851 O O . ASN A 1 112 ? 3.377 -0.324 -7.112 1.00 90.56 112 ASN A O 1
ATOM 855 N N . SER A 1 113 ? 2.028 -1.957 -6.383 1.00 93.12 113 SER A N 1
ATOM 856 C CA . SER A 1 113 ? 3.055 -3.012 -6.333 1.00 93.12 113 SER A CA 1
ATOM 857 C C . SER A 1 113 ? 3.598 -3.401 -7.704 1.00 93.12 113 SER A C 1
ATOM 859 O O . SER A 1 113 ? 4.731 -3.873 -7.779 1.00 93.12 113 SER A O 1
ATOM 861 N N . VAL A 1 114 ? 2.821 -3.190 -8.768 1.00 93.88 114 VAL A N 1
ATOM 862 C CA . VAL A 1 114 ? 3.237 -3.410 -10.159 1.00 93.88 114 VAL A CA 1
ATOM 863 C C . VAL A 1 114 ? 3.882 -2.147 -10.731 1.00 93.88 114 VAL A C 1
ATOM 865 O O . VAL A 1 114 ? 5.013 -2.170 -11.214 1.00 93.88 114 VAL A O 1
ATOM 868 N N . MET A 1 115 ? 3.186 -1.011 -10.660 1.00 90.31 115 MET A N 1
ATOM 869 C CA . MET A 1 115 ? 3.571 0.179 -11.420 1.00 90.31 115 MET A CA 1
ATOM 870 C C . MET A 1 115 ? 4.752 0.939 -10.818 1.00 90.31 115 MET A C 1
ATOM 872 O O . MET A 1 115 ? 5.527 1.523 -11.581 1.00 90.31 115 MET A O 1
ATOM 876 N N . ASN A 1 116 ? 4.898 0.952 -9.491 1.00 89.88 116 ASN A N 1
ATOM 877 C CA . ASN A 1 116 ? 5.959 1.704 -8.822 1.00 89.88 116 ASN A CA 1
ATOM 878 C C . ASN A 1 116 ? 7.358 1.100 -9.022 1.00 89.88 116 ASN A C 1
ATOM 880 O O . ASN A 1 116 ? 8.234 1.858 -9.441 1.00 89.88 116 ASN A O 1
ATOM 884 N N . PRO A 1 117 ? 7.609 -0.209 -8.793 1.00 92.25 117 PRO A N 1
ATOM 885 C CA . PRO A 1 117 ? 8.943 -0.769 -9.021 1.00 92.25 117 PRO A CA 1
ATOM 886 C C . PRO A 1 117 ? 9.331 -0.739 -10.499 1.00 92.25 117 PRO A C 1
ATOM 888 O O . PRO A 1 117 ? 10.484 -0.468 -10.816 1.00 92.25 117 PRO A O 1
ATOM 891 N N . ILE A 1 118 ? 8.376 -0.931 -11.417 1.00 91.94 118 ILE A N 1
ATOM 892 C CA . ILE A 1 118 ? 8.642 -0.772 -12.850 1.00 91.94 118 ILE A CA 1
ATOM 893 C C . ILE A 1 118 ? 9.082 0.664 -13.138 1.00 91.94 118 ILE A C 1
ATOM 895 O O . ILE A 1 118 ? 10.131 0.856 -13.740 1.00 91.94 118 ILE A O 1
ATOM 899 N N . GLY A 1 119 ? 8.329 1.669 -12.673 1.00 88.56 119 GLY A N 1
ATOM 900 C CA . GLY A 1 119 ? 8.686 3.081 -12.858 1.00 88.56 119 GLY A CA 1
ATOM 901 C C . GLY A 1 119 ? 10.063 3.437 -12.287 1.00 88.56 119 GLY A C 1
ATOM 902 O O . GLY A 1 119 ? 10.824 4.160 -12.924 1.00 88.56 119 GLY A O 1
ATOM 903 N N . ALA A 1 120 ? 10.407 2.866 -11.133 1.00 88.94 120 ALA A N 1
ATOM 904 C CA . ALA A 1 120 ? 11.721 2.977 -10.507 1.00 88.94 120 ALA A CA 1
ATOM 905 C C . ALA A 1 120 ? 12.861 2.366 -11.341 1.00 88.94 120 ALA A C 1
ATOM 907 O O . ALA A 1 120 ? 13.948 2.938 -11.391 1.00 88.94 120 ALA A O 1
ATOM 908 N N . ILE A 1 121 ? 12.623 1.221 -11.989 1.00 90.06 121 ILE A N 1
ATOM 909 C CA . ILE A 1 121 ? 13.628 0.516 -12.797 1.00 90.06 121 ILE A CA 1
ATOM 910 C C . ILE A 1 121 ? 13.846 1.204 -14.143 1.00 90.06 121 ILE A C 1
ATOM 912 O O . ILE A 1 121 ? 14.988 1.468 -14.506 1.00 90.06 121 ILE A O 1
ATOM 916 N N . VAL A 1 122 ? 12.775 1.473 -14.900 1.00 86.12 122 VAL A N 1
ATOM 917 C CA . VAL A 1 122 ? 12.926 2.058 -16.245 1.00 86.12 122 VAL A CA 1
ATOM 918 C C . VAL A 1 122 ? 13.305 3.532 -16.206 1.00 86.12 122 VAL A C 1
ATOM 920 O O . VAL A 1 122 ? 13.957 4.000 -17.135 1.00 86.12 122 VAL A O 1
ATOM 923 N N . GLN A 1 123 ? 12.925 4.242 -15.138 1.00 75.44 123 GLN A N 1
ATOM 924 C CA . GLN A 1 123 ? 13.085 5.690 -15.006 1.00 75.44 123 GLN A CA 1
ATOM 925 C C . GLN A 1 123 ? 12.467 6.467 -16.199 1.00 75.44 123 GLN A C 1
ATOM 927 O O . GLN A 1 123 ? 11.914 5.905 -17.147 1.00 75.44 123 GLN A O 1
ATOM 932 N N . GLY A 1 124 ? 12.475 7.801 -16.143 1.00 67.56 124 GLY A N 1
ATOM 933 C CA . GLY A 1 124 ? 12.027 8.644 -17.260 1.00 67.56 124 GLY A CA 1
ATOM 934 C C . GLY A 1 124 ? 10.506 8.810 -17.410 1.00 67.56 124 GLY A C 1
ATOM 935 O O . GLY A 1 124 ? 9.754 8.856 -16.435 1.00 67.56 124 GLY A O 1
ATOM 936 N N . VAL A 1 125 ? 10.041 9.002 -18.651 1.00 66.12 125 VAL A N 1
ATOM 937 C CA . VAL A 1 125 ? 8.637 9.341 -18.943 1.00 66.12 125 VAL A CA 1
ATOM 938 C C . VAL A 1 125 ? 7.765 8.103 -18.744 1.00 66.12 125 VAL A C 1
ATOM 940 O O . VAL A 1 125 ? 7.702 7.236 -19.610 1.00 66.12 125 VAL A O 1
ATOM 943 N N . ASN A 1 126 ? 7.050 8.052 -17.620 1.00 68.88 126 ASN A N 1
ATOM 944 C CA . ASN A 1 126 ? 6.214 6.922 -17.196 1.00 68.88 126 ASN A CA 1
ATOM 945 C C . ASN A 1 126 ? 5.296 6.359 -18.286 1.00 68.88 126 ASN A C 1
ATOM 947 O O . ASN A 1 126 ? 5.074 5.158 -18.377 1.00 68.88 126 ASN A O 1
ATOM 951 N N . ALA A 1 127 ? 4.765 7.241 -19.122 1.00 69.88 127 ALA A N 1
ATOM 952 C CA . ALA A 1 127 ? 3.936 6.898 -20.259 1.00 69.88 127 ALA A CA 1
ATOM 953 C C . ALA A 1 127 ? 4.617 6.026 -21.326 1.00 69.88 127 ALA A C 1
ATOM 955 O O . ALA A 1 127 ? 3.953 5.195 -21.937 1.00 69.88 127 ALA A O 1
ATOM 956 N N . ALA A 1 128 ? 5.927 6.173 -21.535 1.00 73.00 128 ALA A N 1
ATOM 957 C CA . ALA A 1 128 ? 6.659 5.466 -22.585 1.00 73.00 128 ALA A CA 1
ATOM 958 C C . ALA A 1 128 ? 6.648 3.943 -22.387 1.00 73.00 128 ALA A C 1
ATOM 960 O O . ALA A 1 128 ? 6.672 3.194 -23.361 1.00 73.00 128 ALA A O 1
ATOM 961 N N . ARG A 1 129 ? 6.516 3.462 -21.140 1.00 77.00 129 ARG A N 1
ATOM 962 C CA . ARG A 1 129 ? 6.373 2.023 -20.855 1.00 77.00 129 ARG A CA 1
ATOM 963 C C . ARG A 1 129 ? 5.113 1.420 -21.474 1.00 77.00 129 ARG A C 1
ATOM 965 O O . ARG A 1 129 ? 5.042 0.212 -21.656 1.00 77.00 129 ARG A O 1
ATOM 972 N N . TYR A 1 130 ? 4.112 2.245 -21.783 1.00 81.56 130 TYR A N 1
ATOM 973 C CA . TYR A 1 130 ? 2.919 1.790 -22.476 1.00 81.56 130 TYR A CA 1
ATOM 974 C C . TYR A 1 130 ? 3.117 1.700 -23.981 1.00 81.56 130 TYR A C 1
ATOM 976 O O . TYR A 1 130 ? 2.234 1.155 -24.610 1.00 81.56 130 TYR A O 1
ATOM 984 N N . GLU A 1 131 ? 4.218 2.150 -24.577 1.00 83.75 131 GLU A N 1
ATOM 985 C CA . GLU A 1 131 ? 4.450 2.024 -26.027 1.00 83.75 131 GLU A CA 1
ATOM 986 C C . GLU A 1 131 ? 5.239 0.760 -26.398 1.00 83.75 131 GLU A C 1
ATOM 988 O O . GLU A 1 131 ? 5.249 0.349 -27.554 1.00 83.75 131 GLU A O 1
ATOM 993 N N . VAL A 1 132 ? 5.856 0.104 -25.412 1.00 88.19 132 VAL A N 1
ATOM 994 C CA . VAL A 1 132 ? 6.684 -1.092 -25.606 1.00 88.19 132 VAL A CA 1
ATOM 995 C C . VAL A 1 132 ? 5.853 -2.351 -25.309 1.00 88.19 132 VAL A C 1
ATOM 997 O O . VAL A 1 132 ? 5.443 -2.537 -24.157 1.00 88.19 132 VAL A O 1
ATOM 1000 N N . PRO A 1 133 ? 5.579 -3.227 -26.298 1.00 91.31 133 PRO A N 1
ATOM 1001 C CA . PRO A 1 133 ? 4.771 -4.434 -26.101 1.00 91.31 133 PRO A CA 1
ATOM 1002 C C . PRO A 1 133 ? 5.282 -5.348 -24.980 1.00 91.31 133 PRO A C 1
ATOM 1004 O O . PRO A 1 133 ? 4.488 -5.859 -24.192 1.00 91.31 133 PRO A O 1
ATOM 1007 N N . GLU A 1 134 ? 6.596 -5.495 -24.851 1.00 93.50 134 GLU A N 1
ATOM 1008 C CA . GLU A 1 134 ? 7.254 -6.308 -23.828 1.00 93.50 134 GLU A CA 1
ATOM 1009 C C . GLU A 1 134 ? 6.994 -5.759 -22.419 1.00 93.50 134 GLU A C 1
ATOM 1011 O O . GLU A 1 134 ? 6.745 -6.521 -21.486 1.00 93.50 134 GLU A O 1
ATOM 1016 N N . MET A 1 135 ? 6.964 -4.431 -22.263 1.00 91.62 135 MET A N 1
ATOM 1017 C CA . MET A 1 135 ? 6.622 -3.795 -20.988 1.00 91.62 135 MET A CA 1
ATOM 1018 C C . MET A 1 135 ? 5.139 -3.949 -20.658 1.00 91.62 135 MET A C 1
ATOM 1020 O O . MET A 1 135 ? 4.787 -4.100 -19.487 1.00 91.62 135 MET A O 1
ATOM 1024 N N . ARG A 1 136 ? 4.257 -3.938 -21.667 1.00 92.19 136 ARG A N 1
ATOM 1025 C CA . ARG A 1 136 ? 2.830 -4.229 -21.459 1.00 92.19 136 ARG A CA 1
ATOM 1026 C C . ARG A 1 136 ? 2.642 -5.653 -20.939 1.00 92.19 136 ARG A C 1
ATOM 1028 O O . ARG A 1 136 ? 1.947 -5.816 -19.941 1.00 92.19 136 ARG A O 1
ATOM 1035 N N . ALA A 1 137 ? 3.301 -6.628 -21.567 1.00 95.00 137 ALA A N 1
ATOM 1036 C CA . ALA A 1 137 ? 3.270 -8.025 -21.142 1.00 95.00 137 ALA A CA 1
ATOM 1037 C C . ALA A 1 137 ? 3.797 -8.189 -19.709 1.00 95.00 137 ALA A C 1
ATOM 1039 O O . ALA A 1 137 ? 3.105 -8.760 -18.876 1.00 95.00 137 ALA A O 1
ATOM 1040 N N . LEU A 1 138 ? 4.942 -7.577 -19.380 1.00 96.06 138 LEU A N 1
ATOM 1041 C CA . LEU A 1 138 ? 5.498 -7.601 -18.023 1.00 96.06 138 LEU A CA 1
ATOM 1042 C C . LEU A 1 138 ? 4.511 -7.066 -16.970 1.00 96.06 138 LEU A C 1
ATOM 1044 O O . LEU A 1 138 ? 4.348 -7.670 -15.911 1.00 96.06 138 LEU A O 1
ATOM 1048 N N . ILE A 1 139 ? 3.859 -5.931 -17.252 1.00 94.75 139 ILE A N 1
ATOM 1049 C CA . ILE A 1 139 ? 2.854 -5.328 -16.361 1.00 94.75 139 ILE A CA 1
ATOM 1050 C C . ILE A 1 139 ? 1.668 -6.278 -16.165 1.00 94.75 139 ILE A C 1
ATOM 1052 O O . ILE A 1 139 ? 1.203 -6.450 -15.038 1.00 94.75 139 ILE A O 1
ATOM 1056 N N . ASP A 1 140 ? 1.176 -6.874 -17.251 1.00 96.44 140 ASP A N 1
ATOM 1057 C CA . ASP A 1 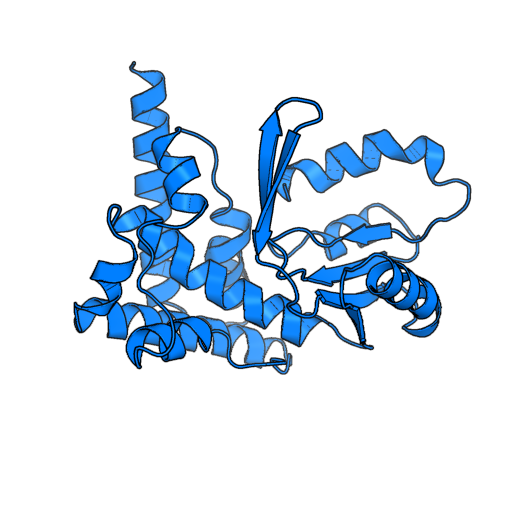140 ? -0.010 -7.728 -17.230 1.00 96.44 140 ASP A CA 1
ATOM 1058 C C . ASP A 1 140 ? 0.282 -9.055 -16.505 1.00 96.44 140 ASP A C 1
ATOM 1060 O O . ASP A 1 140 ? -0.514 -9.478 -15.662 1.00 96.44 140 ASP A O 1
ATOM 1064 N N . ASP A 1 141 ? 1.456 -9.649 -16.734 1.00 98.25 141 ASP A N 1
ATOM 1065 C CA . ASP A 1 141 ? 1.920 -10.856 -16.046 1.00 98.25 141 ASP A CA 1
ATOM 1066 C C . ASP A 1 141 ? 2.083 -10.608 -14.542 1.00 98.25 141 ASP A C 1
ATOM 1068 O O . ASP A 1 141 ? 1.546 -11.354 -13.721 1.00 98.25 141 ASP A O 1
ATOM 1072 N N . MET A 1 142 ? 2.763 -9.523 -14.160 1.00 98.00 142 MET A N 1
ATOM 1073 C CA . MET A 1 142 ? 2.971 -9.165 -12.755 1.00 98.00 142 MET A CA 1
ATOM 1074 C C . MET A 1 142 ? 1.641 -8.861 -12.044 1.00 98.00 142 MET A C 1
ATOM 1076 O O . MET A 1 142 ? 1.442 -9.263 -10.895 1.00 98.00 142 MET A O 1
ATOM 1080 N N . ALA A 1 143 ? 0.694 -8.205 -12.722 1.00 97.94 143 ALA A N 1
ATOM 1081 C CA . ALA A 1 143 ? -0.646 -7.982 -12.184 1.00 97.94 143 ALA A CA 1
ATOM 1082 C C . ALA A 1 143 ? -1.408 -9.301 -11.994 1.00 97.94 143 ALA A C 1
ATOM 1084 O O . ALA A 1 143 ? -2.007 -9.508 -10.937 1.00 97.94 143 ALA A O 1
ATOM 1085 N N . ALA A 1 144 ? -1.352 -10.213 -12.968 1.00 98.44 144 ALA A N 1
ATOM 1086 C CA . ALA A 1 144 ? -1.987 -11.524 -12.872 1.00 98.44 144 ALA A CA 1
ATOM 1087 C C . ALA A 1 144 ? -1.408 -12.362 -11.719 1.00 98.44 144 ALA A C 1
ATOM 1089 O O . ALA A 1 144 ? -2.155 -13.031 -11.007 1.00 98.44 144 ALA A O 1
ATOM 1090 N N . GLU A 1 145 ? -0.093 -12.310 -11.497 1.00 98.62 145 GLU A N 1
ATOM 1091 C CA . GLU A 1 145 ? 0.560 -12.925 -10.338 1.00 98.62 145 GLU A CA 1
ATOM 1092 C C . GLU A 1 145 ? 0.037 -12.366 -9.012 1.00 98.62 145 GLU A C 1
ATOM 1094 O O . GLU A 1 145 ? -0.373 -13.134 -8.140 1.00 98.62 145 GLU A O 1
ATOM 1099 N N . CYS A 1 146 ? -0.009 -11.038 -8.878 1.00 98.12 146 CYS A N 1
ATOM 1100 C CA . CYS A 1 146 ? -0.535 -10.384 -7.683 1.00 98.12 146 CYS A CA 1
ATOM 1101 C C . CYS A 1 146 ? -2.010 -10.742 -7.429 1.00 98.12 146 CYS A C 1
ATOM 1103 O O . CYS A 1 146 ? -2.394 -10.980 -6.285 1.00 98.12 146 CYS A O 1
ATOM 1105 N N . ILE A 1 147 ? -2.835 -10.822 -8.479 1.00 98.31 147 ILE A N 1
ATOM 1106 C CA . ILE A 1 147 ? -4.251 -11.203 -8.369 1.00 98.31 147 ILE A CA 1
ATOM 1107 C C . ILE A 1 147 ? -4.391 -12.627 -7.819 1.00 98.31 147 ILE A C 1
ATOM 1109 O O . ILE A 1 147 ? -5.168 -12.827 -6.889 1.00 98.31 147 ILE A O 1
ATOM 1113 N N . AR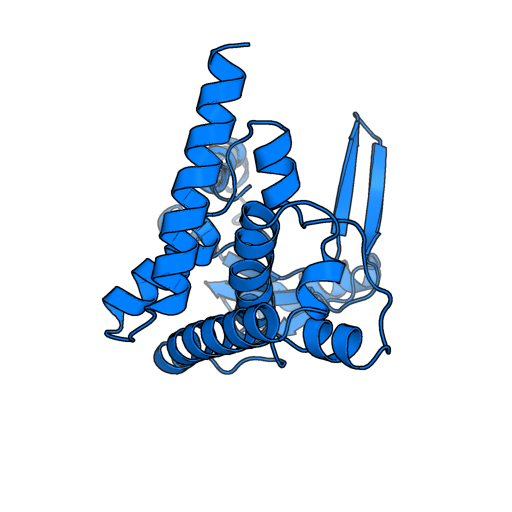G A 1 148 ? -3.588 -13.593 -8.290 1.00 98.44 148 ARG A N 1
ATOM 1114 C CA . ARG A 1 148 ? -3.617 -14.968 -7.752 1.00 98.44 148 ARG A CA 1
ATOM 1115 C C . ARG A 1 148 ? -3.276 -15.035 -6.264 1.00 98.44 148 ARG A C 1
ATOM 1117 O O . ARG A 1 148 ? -3.822 -15.871 -5.549 1.00 98.44 148 ARG A O 1
ATOM 1124 N N . VAL A 1 149 ? -2.392 -14.160 -5.777 1.00 98.25 149 VAL A N 1
ATOM 1125 C CA . VAL A 1 149 ? -2.090 -14.055 -4.336 1.00 98.25 149 VAL A CA 1
ATOM 1126 C C . VAL A 1 149 ? -3.324 -13.589 -3.561 1.00 98.25 149 VAL A C 1
ATOM 1128 O O . VAL A 1 149 ? -3.632 -14.143 -2.509 1.00 98.25 149 VAL A O 1
ATOM 1131 N N . VAL A 1 150 ? -4.062 -12.610 -4.086 1.00 97.00 150 VAL A N 1
ATOM 1132 C CA . VAL A 1 150 ? -5.297 -12.106 -3.462 1.00 97.00 150 VAL A CA 1
ATOM 1133 C C . VAL A 1 150 ? -6.416 -13.147 -3.481 1.00 97.00 150 VAL A C 1
ATOM 1135 O O . VAL A 1 150 ? -7.113 -13.317 -2.480 1.00 97.00 150 VAL A O 1
ATOM 1138 N N . GLU A 1 151 ? -6.550 -13.894 -4.573 1.00 97.56 151 GLU A N 1
ATOM 1139 C CA . GLU A 1 151 ? -7.489 -15.015 -4.669 1.00 97.56 151 GLU A CA 1
ATOM 1140 C C . GLU A 1 151 ? -7.167 -16.108 -3.640 1.00 97.56 151 GLU A C 1
ATOM 1142 O O . GLU A 1 151 ? -8.067 -16.585 -2.951 1.00 97.56 151 GLU A O 1
ATOM 1147 N N . ALA A 1 152 ? -5.886 -16.448 -3.461 1.00 97.88 152 ALA A N 1
ATOM 1148 C CA . ALA A 1 152 ? -5.440 -17.406 -2.447 1.00 97.88 152 ALA A CA 1
ATOM 1149 C C . ALA A 1 152 ? -5.681 -16.925 -1.001 1.00 97.88 152 ALA A C 1
ATOM 1151 O O . ALA A 1 152 ? -5.800 -17.745 -0.093 1.00 97.88 152 ALA A O 1
ATOM 1152 N N . LEU A 1 153 ? -5.811 -15.611 -0.783 1.00 95.81 153 LEU A N 1
ATOM 1153 C CA . LEU A 1 153 ? -6.241 -15.023 0.492 1.00 95.81 153 LEU A CA 1
ATOM 1154 C C . LEU A 1 153 ? -7.765 -15.059 0.701 1.00 95.81 153 LEU A C 1
ATOM 1156 O O . LEU A 1 153 ? -8.246 -14.630 1.751 1.00 95.81 153 LEU A O 1
ATOM 1160 N N . GLY A 1 154 ? -8.535 -15.534 -0.283 1.00 97.06 154 GLY A N 1
ATOM 1161 C CA . GLY A 1 154 ? -9.997 -15.533 -0.246 1.00 97.06 154 GLY A CA 1
ATOM 1162 C C . GLY A 1 154 ? -10.605 -14.132 -0.357 1.00 97.06 154 GLY A C 1
ATOM 1163 O O . GLY A 1 154 ? -11.742 -13.918 0.063 1.00 97.06 154 GLY A O 1
ATOM 1164 N N . ILE A 1 155 ? -9.855 -13.164 -0.888 1.00 96.50 155 ILE A N 1
ATOM 1165 C CA . ILE A 1 155 ? -10.287 -11.770 -0.993 1.00 96.50 155 ILE A CA 1
ATOM 1166 C C . ILE A 1 155 ? -10.866 -11.531 -2.385 1.00 96.50 155 ILE A C 1
ATOM 1168 O O . ILE A 1 155 ? -10.225 -11.776 -3.406 1.00 96.50 155 ILE A O 1
ATOM 1172 N N . ARG A 1 156 ? -12.083 -10.987 -2.435 1.00 96.25 156 ARG A N 1
ATOM 1173 C CA . ARG A 1 156 ? -12.688 -10.514 -3.680 1.00 96.25 156 ARG A CA 1
ATOM 1174 C C . ARG A 1 156 ? -12.314 -9.054 -3.907 1.00 96.25 1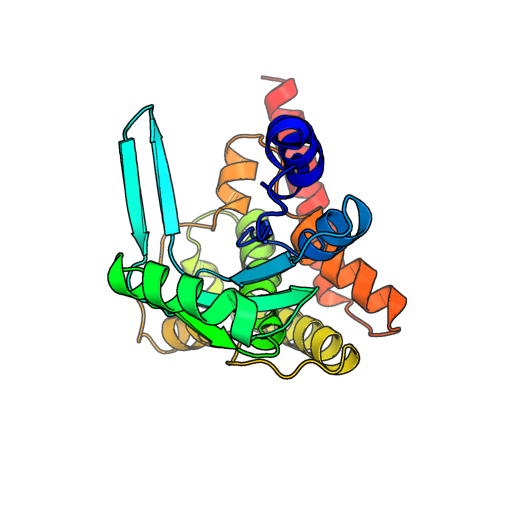56 ARG A C 1
ATOM 1176 O O . ARG A 1 156 ? -12.658 -8.196 -3.100 1.00 96.25 156 ARG A O 1
ATOM 1183 N N . LEU A 1 157 ? -11.650 -8.771 -5.023 1.00 96.94 157 LEU A N 1
ATOM 1184 C CA . LEU A 1 157 ? -11.311 -7.404 -5.417 1.00 96.94 157 LEU A CA 1
ATOM 1185 C C . LEU A 1 157 ? -12.577 -6.577 -5.683 1.00 96.94 157 LEU A C 1
ATOM 1187 O O . LEU A 1 157 ? -13.523 -7.052 -6.315 1.00 96.94 157 LEU A O 1
ATOM 1191 N N . ALA A 1 158 ? -12.584 -5.335 -5.196 1.00 95.19 158 ALA A N 1
ATOM 1192 C CA . ALA A 1 158 ? -13.723 -4.425 -5.347 1.00 95.19 158 ALA A CA 1
ATOM 1193 C C . ALA A 1 158 ? -13.822 -3.831 -6.766 1.00 95.19 158 ALA A C 1
ATOM 1195 O O . ALA A 1 158 ? -14.892 -3.404 -7.193 1.00 95.19 158 ALA A O 1
ATOM 1196 N N . PHE A 1 159 ? -12.704 -3.808 -7.489 1.00 93.38 159 PHE A N 1
ATOM 1197 C CA . PHE A 1 159 ? -12.566 -3.309 -8.852 1.00 93.38 159 PHE A CA 1
ATOM 1198 C C . PHE A 1 159 ? -11.340 -3.960 -9.509 1.00 93.38 159 PHE A C 1
ATOM 1200 O O . PHE A 1 159 ? -10.535 -4.603 -8.837 1.00 93.38 159 PHE A O 1
ATOM 1207 N N . ASP A 1 160 ? -11.192 -3.788 -10.822 1.00 94.56 160 ASP A N 1
ATOM 1208 C CA . ASP A 1 160 ? -10.003 -4.231 -11.557 1.00 94.56 160 ASP A CA 1
ATOM 1209 C C . ASP A 1 160 ? -8.777 -3.384 -11.168 1.00 94.56 160 ASP A C 1
ATOM 1211 O O . ASP A 1 160 ? -8.756 -2.198 -11.504 1.00 94.56 160 ASP A O 1
ATOM 1215 N N . PRO A 1 161 ? -7.731 -3.951 -10.537 1.00 93.50 161 PRO A N 1
ATOM 1216 C CA . PRO A 1 161 ? -6.545 -3.200 -10.121 1.00 93.50 161 PRO A CA 1
ATOM 1217 C C . PRO A 1 161 ? -5.870 -2.420 -11.251 1.00 93.50 161 PRO A C 1
ATOM 1219 O O . PRO A 1 161 ? -5.257 -1.380 -11.018 1.00 93.50 161 PRO A O 1
ATOM 1222 N N . MET A 1 162 ? -5.991 -2.902 -12.490 1.00 92.75 162 MET A N 1
ATOM 1223 C CA . MET A 1 162 ? -5.303 -2.341 -13.649 1.00 92.75 162 MET A CA 1
ATOM 1224 C C . MET A 1 162 ? -6.198 -1.429 -14.495 1.00 92.75 162 MET A C 1
ATOM 1226 O O . MET A 1 162 ? -5.805 -1.048 -15.600 1.00 92.75 162 MET A O 1
ATOM 1230 N N . TYR A 1 163 ? -7.370 -1.018 -13.990 1.00 90.31 163 TYR A N 1
ATOM 1231 C CA . TYR A 1 163 ? -8.315 -0.178 -14.738 1.00 90.31 163 TYR A CA 1
ATOM 1232 C C . TYR A 1 163 ? -7.688 1.132 -15.245 1.00 90.31 163 TYR A C 1
ATOM 1234 O O . TYR A 1 163 ? -7.933 1.527 -16.384 1.00 90.31 163 TYR A O 1
ATOM 1242 N N . LEU A 1 164 ? -6.832 1.785 -14.445 1.00 84.31 164 LEU A N 1
ATOM 1243 C CA . LEU A 1 164 ? -6.130 3.007 -14.858 1.00 84.31 164 LEU A CA 1
ATOM 1244 C C . LEU A 1 164 ? -5.166 2.740 -16.013 1.00 84.31 164 LEU A C 1
ATOM 1246 O O . LEU A 1 164 ? -5.112 3.521 -16.958 1.00 84.31 164 LEU A O 1
ATOM 1250 N N . VAL A 1 165 ? -4.446 1.616 -15.976 1.00 87.25 165 VAL A N 1
ATOM 1251 C CA . VAL A 1 165 ? -3.555 1.215 -17.073 1.00 87.25 165 VAL A CA 1
ATOM 1252 C C . VAL A 1 165 ? -4.357 0.951 -18.341 1.00 87.25 165 VAL A C 1
ATOM 1254 O O . VAL A 1 165 ? -3.951 1.395 -19.413 1.00 87.25 165 VAL A O 1
ATOM 1257 N N . LYS A 1 166 ? -5.514 0.290 -18.231 1.00 88.12 166 LYS A N 1
ATOM 1258 C CA . LYS A 1 166 ? -6.416 0.056 -19.368 1.00 88.12 166 LYS A CA 1
ATOM 1259 C C . LYS A 1 166 ? -6.918 1.370 -19.968 1.00 88.12 166 LYS A C 1
ATOM 1261 O O . LYS A 1 166 ? -6.782 1.541 -21.174 1.00 88.12 166 LYS A O 1
ATOM 1266 N N . LYS A 1 167 ? -7.381 2.316 -19.140 1.00 85.62 167 LYS A N 1
ATOM 1267 C CA . LYS A 1 167 ? -7.799 3.661 -19.580 1.00 85.62 167 LYS A CA 1
ATOM 1268 C C . LYS A 1 167 ? -6.674 4.436 -20.265 1.00 85.62 167 LYS A C 1
ATOM 1270 O O . LYS A 1 167 ? -6.896 5.095 -21.274 1.00 85.62 167 LYS A O 1
ATOM 1275 N N . THR A 1 168 ? -5.451 4.370 -19.739 1.00 83.81 168 THR A N 1
ATOM 1276 C CA . THR A 1 168 ? -4.304 5.022 -20.385 1.00 83.81 168 THR A CA 1
ATOM 1277 C C . THR A 1 168 ? -3.979 4.368 -21.730 1.00 83.81 168 THR A C 1
ATOM 1279 O O . THR A 1 168 ? -3.777 5.073 -22.712 1.00 83.81 168 THR A O 1
ATOM 1282 N N . ARG A 1 169 ? -3.980 3.030 -21.811 1.00 85.75 169 ARG A N 1
ATOM 1283 C CA . ARG A 1 169 ? -3.720 2.292 -23.060 1.00 85.75 169 ARG A CA 1
ATOM 1284 C C . ARG A 1 169 ? -4.822 2.486 -24.114 1.00 85.75 169 ARG A C 1
ATOM 1286 O O . ARG A 1 169 ? -4.514 2.406 -25.298 1.00 85.75 169 ARG A O 1
ATOM 1293 N N . SER A 1 170 ? -6.074 2.732 -23.711 1.00 86.62 170 SER A N 1
ATOM 1294 C CA . SER A 1 170 ? -7.188 3.035 -24.628 1.00 86.62 170 SER A CA 1
ATOM 1295 C C . SER A 1 170 ? -7.249 4.503 -25.065 1.00 86.62 170 SER A C 1
ATOM 1297 O O . SER A 1 170 ? -8.044 4.842 -25.938 1.00 86.62 170 SER A O 1
ATOM 1299 N N . GLY A 1 171 ? -6.413 5.377 -24.492 1.00 81.94 171 GLY A N 1
ATOM 1300 C CA . GLY A 1 171 ? -6.412 6.815 -24.774 1.00 81.94 171 GLY A CA 1
ATOM 1301 C C . GLY A 1 171 ? -7.472 7.617 -24.010 1.00 81.94 171 GLY A C 1
ATOM 1302 O O . GLY A 1 171 ? -7.594 8.819 -24.227 1.00 81.94 171 GLY A O 1
ATOM 1303 N N . GLU A 1 172 ? -8.214 6.993 -23.091 1.00 81.19 172 GLU A N 1
ATOM 1304 C CA . GLU A 1 172 ? -9.212 7.659 -22.236 1.00 81.19 172 GLU A CA 1
ATOM 1305 C C . GLU A 1 172 ? -8.586 8.523 -21.132 1.00 81.19 172 GLU A C 1
ATOM 1307 O O . GLU A 1 172 ? -9.263 9.362 -20.538 1.00 81.19 172 GLU A O 1
ATOM 1312 N N . SER A 1 173 ? -7.305 8.312 -20.824 1.00 74.38 173 SER A N 1
ATOM 1313 C CA . SER A 1 173 ? -6.567 9.073 -19.814 1.00 74.38 173 SER A CA 1
ATOM 1314 C C . SER A 1 173 ? -5.212 9.522 -20.361 1.00 74.38 173 SER A C 1
ATOM 1316 O O . SER A 1 173 ? -4.536 8.725 -21.022 1.00 74.38 173 SER A O 1
ATOM 1318 N N . PRO A 1 174 ? -4.784 10.772 -20.098 1.00 65.25 174 PRO A N 1
ATOM 1319 C CA . PRO A 1 174 ? -3.536 11.284 -20.633 1.00 65.25 174 PRO A CA 1
ATOM 1320 C C . PRO A 1 174 ? -2.325 10.533 -20.075 1.00 65.25 174 PRO A C 1
ATOM 1322 O O . PRO A 1 174 ? -2.257 10.130 -18.913 1.00 65.25 174 PRO A O 1
ATOM 1325 N N . LEU A 1 175 ? -1.317 10.415 -20.929 1.00 66.19 175 LEU A N 1
ATOM 1326 C CA . LEU A 1 175 ? 0.008 9.938 -20.575 1.00 66.19 175 LEU A CA 1
ATOM 1327 C C . LEU A 1 175 ? 0.667 10.900 -19.573 1.00 66.19 175 LEU A C 1
ATOM 1329 O O . LEU A 1 175 ? 0.815 12.092 -19.841 1.00 66.19 175 LEU A O 1
ATOM 1333 N N . THR A 1 176 ? 1.086 10.389 -18.413 1.00 65.44 176 THR A N 1
ATOM 1334 C CA . THR A 1 176 ? 1.756 11.203 -17.391 1.00 65.44 176 THR A CA 1
ATOM 1335 C C . THR A 1 176 ? 3.274 11.128 -17.530 1.00 65.44 176 THR A C 1
ATOM 1337 O O . THR A 1 176 ? 3.851 10.088 -17.853 1.00 65.44 176 THR A O 1
ATOM 1340 N N . LYS A 1 177 ? 3.951 12.251 -17.258 1.00 62.12 177 LYS A N 1
ATOM 1341 C CA . LYS A 1 177 ? 5.422 12.303 -17.227 1.00 62.12 177 LYS A CA 1
ATOM 1342 C C . LYS A 1 177 ? 6.016 11.692 -15.953 1.00 62.12 177 LYS A C 1
ATOM 1344 O O . LYS A 1 177 ? 7.204 11.417 -15.922 1.00 62.12 177 LYS A O 1
ATOM 1349 N N . HIS A 1 178 ? 5.225 11.527 -14.894 1.00 63.47 178 HIS A N 1
ATOM 1350 C CA . HIS A 1 178 ? 5.727 11.213 -13.554 1.00 63.47 178 HIS A CA 1
ATOM 1351 C C . HIS A 1 178 ? 5.886 9.702 -13.355 1.00 63.47 178 HIS A C 1
ATOM 1353 O O . HIS A 1 178 ? 4.892 8.980 -13.385 1.00 63.47 178 HIS A O 1
ATOM 1359 N N . ALA A 1 179 ? 7.115 9.239 -13.100 1.00 64.75 179 ALA A N 1
ATOM 1360 C CA . ALA A 1 179 ? 7.498 7.827 -12.918 1.00 64.75 179 ALA A CA 1
ATOM 1361 C C . ALA A 1 179 ? 6.947 7.142 -11.643 1.00 64.75 179 ALA A C 1
ATOM 1363 O O . ALA A 1 179 ? 7.263 5.987 -11.370 1.00 64.75 179 ALA A O 1
ATOM 1364 N N . GLY A 1 180 ? 6.089 7.825 -10.878 1.00 76.12 180 GLY A N 1
ATOM 1365 C CA . GLY A 1 180 ? 5.549 7.355 -9.599 1.00 76.12 180 GLY A CA 1
ATOM 1366 C C . GLY A 1 180 ? 6.401 7.772 -8.395 1.00 76.12 180 GLY A C 1
ATOM 1367 O O . GLY A 1 180 ? 7.522 8.257 -8.542 1.00 76.12 180 GLY A O 1
ATOM 1368 N N . SER A 1 181 ? 5.857 7.605 -7.188 1.00 79.19 181 SER A N 1
ATOM 1369 C CA . SER A 1 181 ? 6.500 8.048 -5.939 1.00 79.19 181 SER A CA 1
ATOM 1370 C C . SER A 1 181 ? 7.798 7.299 -5.630 1.00 79.19 181 SER A C 1
ATOM 1372 O O . SER A 1 181 ? 8.757 7.906 -5.170 1.00 79.19 181 SER A O 1
ATOM 1374 N N . MET A 1 182 ? 7.861 5.998 -5.931 1.00 87.06 182 MET A N 1
ATOM 1375 C CA . MET A 1 182 ? 9.066 5.192 -5.704 1.00 87.06 182 MET A CA 1
ATOM 1376 C C . MET A 1 182 ? 10.250 5.676 -6.547 1.00 87.06 182 MET A C 1
ATOM 1378 O O . MET A 1 182 ? 11.361 5.747 -6.040 1.00 87.06 182 MET A O 1
ATOM 1382 N N . ALA A 1 183 ? 10.015 6.066 -7.803 1.00 86.31 183 ALA A N 1
ATOM 1383 C CA . ALA A 1 183 ? 11.061 6.630 -8.652 1.00 86.31 183 ALA A CA 1
ATOM 1384 C C . ALA A 1 183 ? 11.587 7.967 -8.101 1.00 86.31 183 ALA A C 1
ATOM 1386 O O . ALA A 1 183 ? 12.790 8.193 -8.104 1.00 86.31 183 ALA A O 1
ATOM 1387 N N . GLN A 1 184 ? 10.704 8.815 -7.561 1.00 84.81 184 GLN A N 1
ATOM 1388 C CA . GLN A 1 184 ? 11.096 10.074 -6.909 1.00 84.81 184 GLN A CA 1
ATOM 1389 C C . GLN A 1 184 ? 11.877 9.846 -5.609 1.00 84.81 184 GLN A C 1
ATOM 1391 O O . GLN A 1 184 ? 12.762 10.631 -5.276 1.00 84.81 184 GLN A O 1
ATOM 1396 N N . ASP A 1 185 ? 11.532 8.806 -4.844 1.00 87.12 185 ASP A N 1
ATOM 1397 C CA . ASP A 1 185 ? 12.294 8.423 -3.654 1.00 87.12 185 ASP A CA 1
ATOM 1398 C C . ASP A 1 185 ? 13.694 7.921 -4.042 1.00 87.12 185 ASP A C 1
ATOM 1400 O O . ASP A 1 185 ? 14.664 8.352 -3.426 1.00 87.12 185 ASP A O 1
ATOM 1404 N N . ILE A 1 186 ? 13.817 7.126 -5.111 1.00 87.88 186 ILE A N 1
ATOM 1405 C CA . ILE A 1 186 ? 15.114 6.683 -5.652 1.00 87.88 186 ILE A CA 1
ATOM 1406 C C . ILE A 1 186 ? 15.953 7.866 -6.145 1.00 87.88 186 ILE A C 1
ATOM 1408 O O . ILE A 1 186 ? 17.115 7.971 -5.767 1.00 87.88 186 ILE A O 1
ATOM 1412 N N . GLU A 1 187 ? 15.380 8.770 -6.944 1.00 85.12 187 GLU A N 1
ATOM 1413 C CA . GLU A 1 187 ? 16.084 9.952 -7.468 1.00 85.12 187 GLU A CA 1
ATOM 1414 C C . GLU A 1 187 ? 16.618 10.851 -6.345 1.00 85.12 187 GLU A C 1
ATOM 1416 O O . GLU A 1 187 ? 17.696 11.425 -6.454 1.00 85.12 187 GLU A O 1
ATOM 1421 N N . ALA A 1 188 ? 15.889 10.931 -5.233 1.00 83.50 188 ALA A N 1
ATOM 1422 C CA . ALA A 1 188 ? 16.284 11.714 -4.073 1.00 83.50 188 ALA A CA 1
ATOM 1423 C C . ALA A 1 188 ? 17.108 10.933 -3.030 1.00 83.50 188 ALA A C 1
ATOM 1425 O O . ALA A 1 188 ? 17.275 11.429 -1.913 1.00 83.50 188 ALA A O 1
ATOM 1426 N N . GLY A 1 189 ? 17.555 9.709 -3.335 1.00 82.81 189 GLY A N 1
ATOM 1427 C CA . GLY A 1 189 ? 18.353 8.879 -2.423 1.00 82.81 189 GLY A CA 1
ATOM 1428 C C . GLY A 1 189 ? 17.625 8.458 -1.138 1.00 82.81 189 GLY A C 1
ATOM 1429 O O . GLY A 1 189 ? 18.263 8.108 -0.144 1.00 82.81 189 GLY A O 1
ATOM 1430 N N . ARG A 1 190 ? 16.288 8.510 -1.119 1.00 84.56 190 ARG A N 1
ATOM 1431 C CA . ARG A 1 190 ? 15.461 8.165 0.045 1.00 84.56 190 ARG A CA 1
ATOM 1432 C C . ARG A 1 190 ? 15.114 6.680 0.065 1.00 84.56 190 ARG A C 1
ATOM 1434 O O . ARG A 1 190 ? 15.068 6.005 -0.959 1.00 84.56 190 ARG A O 1
ATOM 1441 N N . GLU A 1 191 ? 14.809 6.181 1.258 1.00 83.88 191 GLU A N 1
ATOM 1442 C CA . GLU A 1 191 ? 14.230 4.848 1.420 1.00 83.88 191 GLU A CA 1
ATOM 1443 C C . GLU A 1 191 ? 12.847 4.766 0.753 1.00 83.88 191 GLU A C 1
ATOM 1445 O O . GLU A 1 191 ? 12.003 5.658 0.926 1.00 83.88 191 GLU A O 1
ATOM 1450 N N . THR A 1 192 ? 12.616 3.689 -0.002 1.00 88.19 192 THR A N 1
ATOM 1451 C CA . THR A 1 192 ? 11.359 3.469 -0.720 1.00 88.19 192 THR A CA 1
ATOM 1452 C C . THR A 1 192 ? 10.381 2.601 0.078 1.00 88.19 192 THR A C 1
ATOM 1454 O O . THR A 1 192 ? 10.708 2.013 1.106 1.00 88.19 192 THR A O 1
ATOM 1457 N N . GLU A 1 193 ? 9.146 2.477 -0.412 1.00 86.81 193 GLU A N 1
ATOM 1458 C CA . GLU A 1 193 ? 8.145 1.554 0.147 1.00 86.81 193 GLU A CA 1
ATOM 1459 C C . GLU A 1 193 ? 8.210 0.138 -0.473 1.00 86.81 193 GLU A C 1
ATOM 1461 O O . GLU A 1 193 ? 7.291 -0.659 -0.292 1.00 86.81 193 GLU A O 1
ATOM 1466 N N . LEU A 1 194 ? 9.287 -0.210 -1.195 1.00 91.00 194 LEU A N 1
ATOM 1467 C CA . LEU A 1 194 ? 9.413 -1.473 -1.941 1.00 91.00 194 LEU A CA 1
ATOM 1468 C C . LEU A 1 194 ? 9.187 -2.721 -1.072 1.00 91.00 194 LEU A C 1
ATOM 1470 O O . LEU A 1 194 ? 8.480 -3.641 -1.489 1.00 91.00 194 LEU A O 1
ATOM 1474 N N . GLU A 1 195 ? 9.729 -2.739 0.149 1.00 89.88 195 GLU A N 1
ATOM 1475 C CA . GLU A 1 195 ? 9.562 -3.850 1.099 1.00 89.88 195 GLU A CA 1
ATOM 1476 C C . GLU A 1 195 ? 8.119 -4.026 1.575 1.00 89.88 195 GLU A C 1
ATOM 1478 O O . GLU A 1 195 ? 7.648 -5.155 1.732 1.00 89.88 195 GLU A O 1
ATOM 1483 N N . ALA A 1 196 ? 7.413 -2.917 1.803 1.00 85.25 196 ALA A N 1
ATOM 1484 C CA . ALA A 1 196 ? 6.029 -2.904 2.274 1.00 85.25 196 ALA A CA 1
ATOM 1485 C C . ALA A 1 196 ? 5.017 -3.157 1.144 1.00 85.25 196 ALA A C 1
ATOM 1487 O O . ALA A 1 196 ? 3.830 -3.336 1.409 1.00 85.25 196 ALA A O 1
ATOM 1488 N N . MET A 1 197 ? 5.484 -3.163 -0.108 1.00 88.69 197 MET A N 1
ATOM 1489 C CA . MET A 1 197 ? 4.667 -3.317 -1.305 1.00 88.69 197 MET A CA 1
ATOM 1490 C C . MET A 1 197 ? 5.012 -4.605 -2.055 1.00 88.69 197 MET A C 1
ATOM 1492 O O . MET A 1 197 ? 4.573 -5.687 -1.669 1.00 88.69 197 MET A O 1
ATOM 1496 N N . THR A 1 198 ? 5.841 -4.529 -3.095 1.00 94.19 198 THR A N 1
ATOM 1497 C CA . THR A 1 198 ? 6.211 -5.689 -3.915 1.00 94.19 198 THR A CA 1
ATOM 1498 C C . THR A 1 198 ? 6.892 -6.778 -3.081 1.00 94.19 198 THR A C 1
ATOM 1500 O O . THR A 1 198 ? 6.597 -7.958 -3.258 1.00 94.19 198 THR A O 1
ATOM 1503 N N . GLY A 1 199 ? 7.727 -6.399 -2.106 1.00 94.44 199 GLY A N 1
ATOM 1504 C CA . GLY A 1 199 ? 8.330 -7.343 -1.161 1.00 94.44 199 GLY A CA 1
ATOM 1505 C C . GLY A 1 199 ? 7.293 -8.082 -0.307 1.00 94.44 199 GLY A C 1
ATOM 1506 O O . GLY A 1 199 ? 7.431 -9.283 -0.070 1.00 94.44 199 GLY A O 1
ATOM 1507 N N . TYR A 1 200 ? 6.211 -7.406 0.098 1.00 92.56 200 TYR A N 1
ATOM 1508 C CA . TYR A 1 200 ? 5.102 -8.039 0.814 1.00 92.56 200 TYR A CA 1
ATOM 1509 C C . TYR A 1 200 ? 4.394 -9.075 -0.064 1.00 92.56 200 TYR A C 1
ATOM 1511 O O . TYR A 1 200 ? 4.163 -10.188 0.404 1.00 92.56 200 TYR A O 1
ATOM 1519 N N . VAL A 1 201 ? 4.108 -8.759 -1.336 1.00 95.88 201 VAL A N 1
ATOM 1520 C CA . VAL A 1 201 ? 3.502 -9.723 -2.277 1.00 95.88 201 VAL A CA 1
ATOM 1521 C C . VAL A 1 201 ? 4.366 -10.974 -2.398 1.00 95.88 201 VAL A C 1
ATOM 1523 O O . VAL A 1 201 ? 3.848 -12.076 -2.253 1.00 95.88 201 VAL A O 1
ATOM 1526 N N . VAL A 1 202 ? 5.681 -10.820 -2.590 1.00 97.88 202 VAL A N 1
ATOM 1527 C CA . VAL A 1 202 ? 6.618 -11.951 -2.711 1.00 97.88 202 VAL A CA 1
ATOM 1528 C C . VAL A 1 202 ? 6.615 -12.824 -1.450 1.00 97.88 202 VAL A C 1
ATOM 1530 O O . VAL A 1 202 ? 6.527 -14.049 -1.547 1.00 97.88 202 VAL A O 1
ATOM 1533 N N . ARG A 1 203 ? 6.664 -12.219 -0.255 1.00 96.19 203 ARG A N 1
ATOM 1534 C CA . ARG A 1 203 ? 6.599 -12.968 1.013 1.00 96.19 203 ARG A CA 1
ATOM 1535 C C . ARG A 1 203 ? 5.265 -13.694 1.172 1.00 96.19 203 ARG A C 1
ATOM 1537 O O . ARG A 1 203 ? 5.255 -14.887 1.468 1.00 96.19 203 ARG A O 1
ATOM 1544 N N . LYS A 1 204 ? 4.153 -13.005 0.911 1.00 95.56 204 LYS A N 1
ATOM 1545 C CA . LYS A 1 204 ? 2.809 -13.571 1.055 1.00 95.56 204 LYS A CA 1
ATOM 1546 C C . LYS A 1 204 ? 2.556 -14.704 0.064 1.00 95.56 204 LYS A C 1
ATOM 1548 O O . LYS A 1 204 ? 2.011 -15.736 0.436 1.00 95.56 204 LYS A O 1
ATOM 1553 N N . ALA A 1 205 ? 3.013 -14.550 -1.174 1.00 97.94 205 ALA A N 1
ATOM 1554 C CA . ALA A 1 205 ? 2.952 -15.588 -2.192 1.00 97.94 205 ALA A CA 1
ATOM 1555 C C . ALA A 1 205 ? 3.693 -16.858 -1.750 1.00 97.94 205 ALA A C 1
ATOM 1557 O O . ALA A 1 205 ? 3.156 -17.958 -1.866 1.00 97.94 205 ALA A O 1
ATOM 1558 N N . LYS A 1 206 ? 4.886 -16.706 -1.158 1.00 97.94 206 LYS A N 1
ATOM 1559 C CA . LYS A 1 206 ? 5.660 -17.824 -0.602 1.00 97.94 206 LYS A CA 1
ATOM 1560 C C . LYS A 1 206 ? 4.930 -18.529 0.545 1.00 97.94 206 LYS A C 1
ATOM 1562 O O . LYS A 1 206 ? 4.920 -19.754 0.573 1.00 97.94 206 LYS A O 1
ATOM 1567 N N . GLU A 1 207 ? 4.319 -17.780 1.463 1.00 97.31 207 GLU A N 1
ATOM 1568 C CA . GLU A 1 207 ? 3.515 -18.341 2.564 1.00 97.31 207 GLU A CA 1
ATOM 1569 C C . GLU A 1 207 ? 2.312 -19.148 2.054 1.00 97.31 207 GLU A C 1
ATOM 1571 O O . GLU A 1 207 ? 1.978 -20.184 2.623 1.00 97.31 207 GLU A O 1
ATOM 1576 N N . LEU A 1 208 ? 1.688 -18.692 0.965 1.00 97.81 208 LEU A N 1
ATOM 1577 C CA . LEU A 1 208 ? 0.507 -19.317 0.362 1.00 97.81 208 LEU A CA 1
ATOM 1578 C C . LEU A 1 208 ? 0.844 -20.398 -0.680 1.00 97.81 208 LEU A C 1
ATOM 1580 O O . LEU A 1 208 ? -0.064 -21.027 -1.217 1.00 97.81 208 LEU A O 1
ATOM 1584 N N . GLY A 1 209 ? 2.124 -20.603 -1.007 1.00 98.19 209 GLY A N 1
ATOM 1585 C CA . GLY A 1 209 ? 2.545 -21.519 -2.071 1.00 98.19 209 GLY A CA 1
ATOM 1586 C C . GLY A 1 209 ? 2.141 -21.072 -3.485 1.00 98.19 209 GLY A C 1
ATOM 1587 O O . GLY A 1 209 ? 2.033 -21.905 -4.383 1.00 98.19 209 GLY A O 1
ATOM 1588 N N . VAL A 1 210 ? 1.914 -19.773 -3.700 1.00 98.62 210 VAL A N 1
ATOM 1589 C CA . VAL A 1 210 ? 1.539 -19.199 -5.001 1.00 98.62 210 VAL A CA 1
ATOM 1590 C C . VAL A 1 210 ? 2.802 -18.760 -5.755 1.00 98.62 210 VAL A C 1
ATOM 1592 O O . VAL A 1 210 ? 3.557 -17.936 -5.241 1.00 98.62 210 VAL A O 1
ATOM 1595 N N . PRO A 1 211 ? 3.062 -19.254 -6.979 1.00 98.50 211 PRO A N 1
ATOM 1596 C CA . PRO A 1 211 ? 4.218 -18.821 -7.757 1.00 98.50 211 PRO A CA 1
ATOM 1597 C C . PRO A 1 211 ? 4.023 -17.403 -8.315 1.00 98.50 211 PRO A C 1
ATOM 1599 O O . PRO A 1 211 ? 3.027 -17.125 -8.995 1.00 98.50 211 PRO A O 1
ATOM 1602 N N . VAL A 1 212 ? 5.016 -16.541 -8.058 1.00 98.69 212 VAL A N 1
ATOM 1603 C CA . VAL A 1 212 ? 5.090 -15.145 -8.535 1.00 98.69 212 VAL A CA 1
ATOM 1604 C C . VAL A 1 212 ? 6.468 -14.778 -9.144 1.00 98.69 212 VAL A C 1
ATOM 1606 O O . VAL A 1 212 ? 7.094 -13.798 -8.731 1.00 98.69 212 VAL A O 1
ATOM 1609 N N . PRO A 1 213 ? 7.020 -15.585 -10.075 1.00 98.62 213 PRO A N 1
ATOM 1610 C CA . PRO A 1 213 ? 8.382 -15.404 -10.594 1.00 98.62 213 PRO A CA 1
ATOM 1611 C C . PRO A 1 213 ? 8.641 -14.047 -11.266 1.00 98.62 213 PRO A C 1
ATOM 1613 O O . PRO A 1 213 ? 9.757 -13.522 -11.163 1.00 98.62 213 PRO A O 1
ATOM 1616 N N . VAL A 1 214 ? 7.648 -13.460 -11.939 1.00 98.56 214 VAL A N 1
ATOM 1617 C CA . VAL A 1 214 ? 7.797 -12.150 -12.591 1.00 98.56 214 VAL A CA 1
ATOM 1618 C C . VAL A 1 214 ? 7.915 -11.057 -11.532 1.00 98.56 214 VAL A C 1
ATOM 1620 O O . VAL A 1 214 ? 8.861 -10.266 -11.543 1.00 98.56 214 VAL A O 1
ATOM 1623 N N . THR A 1 215 ? 7.007 -11.068 -10.560 1.00 98.44 215 THR A N 1
ATOM 1624 C CA . THR A 1 215 ? 6.972 -10.141 -9.426 1.00 98.44 215 THR A CA 1
ATOM 1625 C C . THR A 1 215 ? 8.251 -10.242 -8.603 1.00 98.44 215 THR A C 1
ATOM 1627 O O . THR A 1 215 ? 8.833 -9.222 -8.237 1.00 98.44 215 THR A O 1
ATOM 1630 N N . GLU A 1 216 ? 8.736 -11.460 -8.353 1.00 98.44 216 GLU A N 1
ATOM 1631 C CA . GLU A 1 216 ? 9.987 -11.697 -7.634 1.00 98.44 216 GLU A CA 1
ATOM 1632 C C . GLU A 1 216 ? 11.206 -11.161 -8.399 1.00 98.44 216 GLU A C 1
ATOM 1634 O O . GLU A 1 216 ? 12.097 -10.555 -7.798 1.00 98.44 216 GLU A O 1
ATOM 1639 N N . SER A 1 217 ? 11.239 -11.324 -9.722 1.00 98.38 217 SER A N 1
ATOM 1640 C CA . SER A 1 217 ? 12.320 -10.787 -10.556 1.00 98.38 217 SER A CA 1
ATOM 1641 C C . SER A 1 217 ? 12.336 -9.258 -10.535 1.00 98.38 217 SER A C 1
ATOM 1643 O O . SER A 1 217 ? 13.386 -8.654 -10.303 1.00 98.38 217 SER A O 1
ATOM 1645 N N . VAL A 1 218 ? 11.170 -8.624 -10.696 1.00 97.62 218 VAL A N 1
ATOM 1646 C CA . VAL A 1 218 ? 11.018 -7.162 -10.610 1.00 97.62 218 VAL A CA 1
ATOM 1647 C C . VAL A 1 218 ? 11.416 -6.647 -9.228 1.00 97.62 218 VAL A C 1
ATOM 1649 O O . VAL A 1 218 ? 12.160 -5.673 -9.132 1.00 97.62 218 VAL A O 1
ATOM 1652 N N . TYR A 1 219 ? 11.001 -7.328 -8.158 1.00 97.88 219 TYR A N 1
ATOM 1653 C CA . TYR A 1 219 ? 11.406 -7.001 -6.792 1.00 97.88 219 TYR A CA 1
ATOM 1654 C C . TYR A 1 219 ? 12.934 -7.010 -6.627 1.00 97.88 219 TYR A C 1
ATOM 1656 O O . TYR A 1 219 ? 13.506 -6.030 -6.149 1.00 97.88 219 TYR A O 1
ATOM 1664 N N . ARG A 1 220 ? 13.613 -8.077 -7.069 1.00 97.94 220 ARG A N 1
ATOM 1665 C CA . ARG A 1 220 ? 15.079 -8.199 -6.972 1.00 97.94 220 ARG A CA 1
ATOM 1666 C C . ARG A 1 220 ? 15.802 -7.095 -7.747 1.00 97.94 220 ARG A C 1
ATOM 1668 O O . ARG A 1 220 ? 16.766 -6.531 -7.233 1.00 97.94 220 ARG A O 1
ATOM 1675 N N . MET A 1 221 ? 15.326 -6.753 -8.946 1.00 96.88 221 MET A N 1
ATOM 1676 C CA . MET A 1 221 ? 15.880 -5.642 -9.729 1.00 96.88 221 MET A CA 1
ATOM 1677 C C . MET A 1 221 ? 15.688 -4.301 -9.014 1.00 96.88 221 MET A C 1
ATOM 1679 O O . MET A 1 221 ? 16.650 -3.552 -8.852 1.00 96.88 221 MET A O 1
ATOM 1683 N N . ALA A 1 222 ? 14.480 -4.025 -8.517 1.00 94.31 222 ALA A N 1
ATOM 1684 C CA . ALA A 1 222 ? 14.179 -2.787 -7.806 1.00 94.31 222 ALA A CA 1
ATOM 1685 C C . ALA A 1 222 ? 15.017 -2.633 -6.521 1.00 94.31 222 ALA A C 1
ATOM 1687 O O . ALA A 1 222 ? 15.488 -1.533 -6.238 1.00 94.31 222 ALA A O 1
ATOM 1688 N N . LYS A 1 223 ? 15.298 -3.727 -5.791 1.00 94.44 223 LYS A N 1
ATOM 1689 C CA . LYS A 1 223 ? 16.238 -3.716 -4.651 1.00 94.44 223 LYS A CA 1
ATOM 1690 C C . LYS A 1 223 ? 17.644 -3.281 -5.063 1.00 94.44 223 LYS A C 1
ATOM 1692 O O . LYS A 1 223 ? 18.288 -2.538 -4.326 1.00 94.44 223 LYS A O 1
ATOM 1697 N N . GLY A 1 224 ? 18.114 -3.733 -6.226 1.00 94.06 224 GLY A N 1
ATOM 1698 C CA . GLY A 1 224 ? 19.401 -3.318 -6.784 1.00 94.06 224 GLY A CA 1
ATOM 1699 C C . GLY A 1 224 ? 19.441 -1.822 -7.098 1.00 94.06 224 GLY A C 1
ATOM 1700 O O . GLY A 1 224 ? 20.385 -1.144 -6.699 1.00 94.06 224 GLY A O 1
ATOM 1701 N N . VAL A 1 225 ? 18.391 -1.297 -7.740 1.00 92.25 225 VAL A N 1
ATOM 1702 C CA . VAL A 1 225 ? 18.271 0.138 -8.061 1.00 92.25 225 VAL A CA 1
ATOM 1703 C C . VAL A 1 225 ? 18.226 0.992 -6.787 1.00 92.25 225 VAL A C 1
ATOM 1705 O O . VAL A 1 225 ? 18.967 1.966 -6.682 1.00 92.25 225 VAL A O 1
ATOM 1708 N N . GLU A 1 226 ? 17.420 0.605 -5.792 1.00 90.38 226 GLU A N 1
ATOM 1709 C CA . GLU A 1 226 ? 17.342 1.289 -4.491 1.00 90.38 226 GLU A CA 1
ATOM 1710 C C . GLU A 1 226 ? 18.702 1.321 -3.775 1.00 90.38 226 GLU A C 1
ATOM 1712 O O . GLU A 1 226 ? 19.096 2.341 -3.207 1.00 90.38 226 GLU A O 1
ATOM 1717 N N . TYR A 1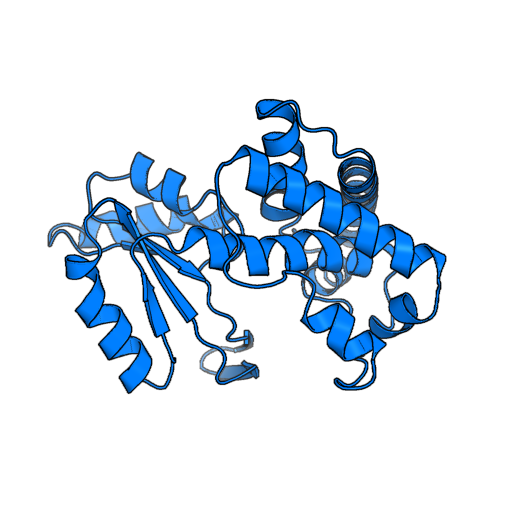 227 ? 19.443 0.209 -3.792 1.00 90.75 227 TYR A N 1
ATOM 1718 C CA . TYR A 1 227 ? 20.775 0.158 -3.193 1.00 90.75 227 TYR A CA 1
ATOM 1719 C C . TYR A 1 227 ? 21.769 1.062 -3.930 1.00 90.75 227 TYR A C 1
ATOM 1721 O O . TYR A 1 227 ? 22.480 1.828 -3.281 1.00 90.75 227 TYR A O 1
ATOM 1729 N N . ALA A 1 228 ? 21.798 1.001 -5.264 1.00 89.88 228 ALA A N 1
ATOM 1730 C CA . ALA A 1 228 ? 22.707 1.799 -6.081 1.00 89.88 228 ALA A CA 1
ATOM 1731 C C . ALA A 1 228 ? 22.492 3.307 -5.877 1.00 89.88 228 ALA A C 1
ATOM 1733 O O . ALA A 1 228 ? 23.463 4.036 -5.694 1.00 89.88 228 ALA A O 1
ATOM 1734 N N . ALA A 1 229 ? 21.236 3.763 -5.826 1.00 87.81 229 ALA A N 1
ATOM 1735 C CA . ALA A 1 229 ? 20.917 5.171 -5.596 1.00 87.81 229 ALA A CA 1
ATOM 1736 C C . ALA A 1 229 ? 21.392 5.667 -4.221 1.00 87.81 229 ALA A C 1
ATOM 1738 O O . ALA A 1 229 ? 22.040 6.706 -4.130 1.00 87.81 229 ALA A O 1
ATOM 1739 N N . ARG A 1 230 ? 21.151 4.894 -3.151 1.00 85.19 230 ARG A N 1
ATOM 1740 C CA . ARG A 1 230 ? 21.637 5.251 -1.805 1.00 85.19 230 ARG A CA 1
ATOM 1741 C C . ARG A 1 230 ? 23.160 5.256 -1.713 1.00 85.19 230 ARG A C 1
ATOM 1743 O O . ARG A 1 230 ? 23.721 6.111 -1.039 1.00 85.19 230 ARG A O 1
ATOM 1750 N N . ALA A 1 231 ? 23.823 4.301 -2.367 1.00 87.06 231 ALA A N 1
ATOM 1751 C CA . ALA A 1 231 ? 25.280 4.248 -2.402 1.00 87.06 231 ALA A CA 1
ATOM 1752 C C . ALA A 1 231 ? 25.868 5.464 -3.132 1.00 87.06 231 ALA A C 1
ATOM 1754 O O . ALA A 1 231 ? 26.842 6.031 -2.650 1.00 87.06 231 ALA A O 1
ATOM 1755 N N . GLN A 1 232 ? 25.250 5.899 -4.236 1.00 83.88 232 GLN A N 1
ATOM 1756 C CA . GLN A 1 232 ? 25.652 7.106 -4.959 1.00 83.88 232 GLN A CA 1
ATOM 1757 C C . GLN A 1 232 ? 25.538 8.355 -4.073 1.00 83.88 232 GLN A C 1
ATOM 1759 O O . GLN A 1 232 ? 26.516 9.076 -3.919 1.00 83.88 232 GLN A O 1
ATOM 1764 N N . SER A 1 233 ? 24.401 8.553 -3.397 1.00 78.31 233 SER A N 1
ATOM 1765 C CA . SER A 1 233 ? 24.206 9.689 -2.479 1.00 78.31 233 SER A CA 1
ATOM 1766 C C . SER A 1 233 ? 25.131 9.691 -1.256 1.00 78.31 233 SER A C 1
ATOM 1768 O O . SER A 1 233 ? 25.200 10.697 -0.564 1.00 78.31 233 SER A O 1
ATOM 1770 N N . ALA A 1 234 ? 25.787 8.571 -0.942 1.00 77.12 234 ALA A N 1
ATOM 1771 C CA . ALA A 1 234 ? 26.769 8.487 0.138 1.00 77.12 234 ALA A CA 1
ATOM 1772 C C . ALA A 1 234 ? 28.207 8.787 -0.326 1.00 77.12 234 ALA A C 1
ATOM 1774 O O . ALA A 1 234 ? 29.092 8.940 0.516 1.00 77.12 234 ALA A O 1
ATOM 1775 N N . ILE A 1 235 ? 28.448 8.798 -1.641 1.00 79.56 235 ILE A N 1
ATOM 1776 C CA . ILE A 1 235 ? 29.747 9.101 -2.258 1.00 79.56 235 ILE A CA 1
ATOM 1777 C C . ILE A 1 235 ? 29.853 10.595 -2.615 1.00 79.56 235 ILE A C 1
ATOM 1779 O O . ILE A 1 235 ? 30.964 11.127 -2.593 1.00 79.56 235 ILE A O 1
ATOM 1783 N N . ASP A 1 236 ? 28.724 11.242 -2.922 1.00 61.59 236 ASP A N 1
ATOM 1784 C CA . ASP A 1 236 ? 28.610 12.676 -3.242 1.00 61.59 236 ASP A CA 1
ATOM 1785 C C . ASP A 1 236 ? 28.514 13.564 -1.984 1.00 61.59 236 ASP A C 1
ATOM 1787 O O . ASP A 1 236 ? 29.110 14.669 -1.997 1.00 61.59 236 ASP A O 1
#

Sequence (236 aa):
KSQATEAAFESIRPGLEGRPLLVTLQNGLGNEELLMALTDLEVAHGVSFEAARYDGPGHVHHLVHGEDSWLGPARGKVESIAWLGELMTRSGLPTKVVADPRGAIWGKFIFNSVMNPIGAIVQGVNAARYEVPEMRALIDDMAAECIRVVEALGIRLAFDPMYLVKKTRSGESPLTKHAGSMAQDIEAGRETELEAMTGYVVRKAKELGVPVPVTESVYRMAKGVEYAARAQSAID

Secondary structure (DSSP, 8-state):
-GGGHHHHHHHHGGGGGG-PPEEE--SSSSHHHHHHHH-SS-EEEEE---EEEEEETTEEEEEE--PPEEEEEEES-HHHHHHHHHHHHHTT--EEE-S--HHHHHHHHHHHHHHHHHHHHH-S-GGGGGT-HHHHHHHHHHHHHHHHHHHHTTPPPSS-TTHHHHHHHTTSSPPPS---HHHHHHHTTPPPSTTTTHHHHHHHHHHHT---HHHHHHHHHHHHHHHHHHHHHHH-

Radius of gyration: 18.5 Å; chains: 1; bounding box: 51×46×54 Å

pLDDT: mean 90.39, std 8.14, range [61.59, 98.69]